Protein AF-A0A539DYJ4-F1 (afdb_monomer)

Nearest PDB structures (foldseek):
  4ei0-assembly1_A  TM=1.934E-01  e=4.595E+00  Parabacteroides merdae ATCC 43184
  6uwi-assembly2_d  TM=1.656E-01  e=9.073E+00  Clostridioides difficile

pLDDT: mean 71.44, std 20.72, range [29.28, 97.25]

Foldseek 3Di:
DDDDDDDDDDDDDDDDDDDADDPAADQPHDFAFLVVCQVRQDWYDAPQKIKTDKDKDKDKFDPWDDPDRRQWTWHWDADPNDTDIFIFGWGWHEAPIKMDMDIDIDMDGNPPVDDDPFDWWQWDWFADDPWFFWDWDFDDPVPDGPDTATDGPDDDDDGDTDGITYQHNPGIITIGITGDDDDDDDDDPPCVVVVVVVVVVVVVVVVVVPDD

Secondary structure (DSSP, 8-state):
--------------------------TTPPPEEHHHHHHHT--EEETTEEEEEEEEEEE--SSEE-SSGGGEEEEEEEETTEEEEEEEE-BEE-TT---EEEEEEEEEESSTT------EE---EE--TT---B---EEE-SSSEEEE---BSSSS------------TT---EES---EE----PPPPPHHHHHHHHHHHHHHHHHHHS--

Solvent-accessible surface area (backbone atoms only — not comparable to full-atom values): 13051 Å² total; per-residue (Å²): 141,81,89,81,88,76,84,81,87,78,83,78,86,79,82,81,81,75,84,73,74,81,52,78,58,57,94,86,56,81,69,41,40,44,41,54,28,42,76,66,70,32,46,47,52,30,94,60,34,39,37,32,70,46,47,78,52,79,51,72,42,76,44,53,34,55,95,49,51,72,46,29,30,42,36,76,43,73,58,99,86,41,64,45,77,42,66,39,47,64,48,33,10,27,49,84,11,29,51,43,77,52,74,47,64,47,80,43,61,71,52,88,91,56,77,91,87,77,72,70,43,62,64,45,78,45,58,28,85,89,23,48,60,42,50,70,65,74,42,59,77,90,82,48,81,76,42,72,50,58,44,62,93,76,82,89,84,84,79,74,53,48,65,47,35,18,2,33,95,87,44,62,18,44,41,66,34,54,53,46,74,78,88,84,78,84,80,74,79,59,65,62,59,59,50,48,52,52,49,52,50,50,53,56,52,53,72,66,64,81,76,127

Mean predicted aligned error: 17.36 Å

Radius of gyration: 26.77 Å; Cα contacts (8 Å, |Δi|>4): 375; chains: 1; bounding box: 37×70×95 Å

Sequence (212 aa):
MKNRVKNGLRISLALLFIAVGLVSAPVGAVPIKLSDLIANQGSITVGDKLFSDFTFSLSGQAPYTPSGASGINVDGIVIGGNNGLRFSGGMHAGPGGDVDLLIGYTVTVLDPNYWISGIVLRFNGSVTGDGFTNVTETVSNGVNIVGQATVVNAPPVDVVKDIYLSGGQNGTATISFIDQAVIQTRVPEPTTLVLLGLGLLAFGASRRGGRA

Structure (mmCIF, N/CA/C/O backbone):
data_AF-A0A539DYJ4-F1
#
_entry.id   AF-A0A539DYJ4-F1
#
loop_
_atom_site.group_PDB
_atom_site.id
_atom_site.type_symbol
_atom_site.label_atom_id
_atom_site.label_alt_id
_atom_site.label_comp_id
_atom_site.label_asym_id
_atom_site.label_entity_id
_atom_site.label_seq_id
_atom_site.pdbx_PDB_ins_code
_atom_site.Cartn_x
_atom_site.Cartn_y
_atom_site.Cartn_z
_atom_site.occupancy
_atom_site.B_iso_or_equiv
_atom_site.auth_seq_id
_atom_site.auth_comp_id
_atom_site.auth_asym_id
_atom_site.auth_atom_id
_atom_site.pdbx_PDB_model_num
ATOM 1 N N . MET A 1 1 ? -18.581 10.619 71.264 1.00 46.22 1 MET A N 1
ATOM 2 C CA . MET A 1 1 ? -19.058 10.246 69.909 1.00 46.22 1 MET A CA 1
ATOM 3 C C . MET A 1 1 ? -19.017 11.460 68.989 1.00 46.22 1 MET A C 1
ATOM 5 O O . MET A 1 1 ? -19.624 12.460 69.350 1.00 46.22 1 MET A O 1
ATOM 9 N N . LYS A 1 2 ? -18.346 11.376 67.828 1.00 40.78 2 LYS A N 1
ATOM 10 C CA . LYS A 1 2 ? -18.649 12.134 66.588 1.00 40.78 2 LYS A CA 1
ATOM 11 C C . LYS A 1 2 ? -17.665 11.724 65.483 1.00 40.78 2 LYS A C 1
ATOM 13 O O . LYS A 1 2 ? -16.601 12.317 65.335 1.00 40.78 2 LYS A O 1
ATOM 18 N N . ASN A 1 3 ? -18.019 10.692 64.719 1.00 39.25 3 ASN A N 1
AT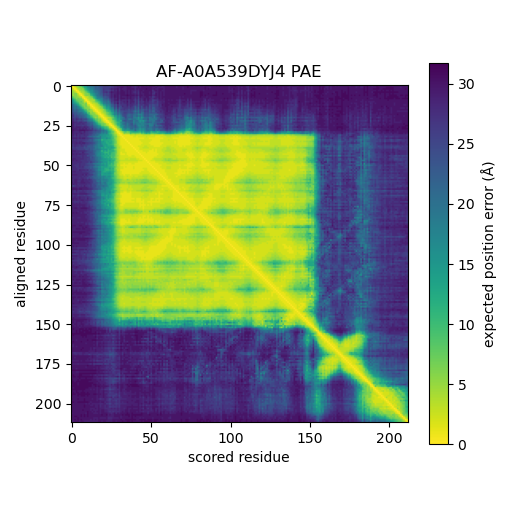OM 19 C CA . ASN A 1 3 ? -17.234 10.278 63.556 1.00 39.25 3 ASN A CA 1
ATOM 20 C C . ASN A 1 3 ? -17.296 11.380 62.486 1.00 39.25 3 ASN A C 1
ATOM 22 O O . ASN A 1 3 ? -18.373 11.898 62.195 1.00 39.25 3 ASN A O 1
ATOM 26 N N . ARG A 1 4 ? -16.156 11.716 61.875 1.00 44.06 4 ARG A N 1
ATOM 27 C CA . ARG A 1 4 ? -16.086 12.575 60.683 1.00 44.06 4 ARG A CA 1
ATOM 28 C C . ARG A 1 4 ? -15.523 11.786 59.508 1.00 44.06 4 ARG A C 1
ATOM 30 O O . ARG A 1 4 ? -14.372 11.960 59.124 1.00 44.06 4 ARG A O 1
ATOM 37 N N . VAL A 1 5 ? -16.368 10.946 58.916 1.00 48.97 5 VAL A N 1
ATOM 38 C CA . VAL A 1 5 ? -16.156 10.522 57.530 1.00 48.97 5 VAL A CA 1
ATOM 39 C C . VAL A 1 5 ? -16.485 11.723 56.640 1.00 48.97 5 VAL A C 1
ATOM 41 O O . VAL A 1 5 ? -17.544 12.334 56.791 1.00 48.97 5 VAL A O 1
ATOM 44 N N . LYS A 1 6 ? -15.579 12.083 55.731 1.00 49.22 6 LYS A N 1
ATOM 45 C CA . LYS A 1 6 ? -15.872 12.952 54.587 1.00 49.22 6 LYS A CA 1
ATOM 46 C C . LYS A 1 6 ? -15.469 12.198 53.327 1.00 49.22 6 LYS A C 1
ATOM 48 O O . LYS A 1 6 ? -14.342 11.725 53.227 1.00 49.22 6 LYS A O 1
ATOM 53 N N . ASN A 1 7 ? -16.421 12.039 52.417 1.00 41.62 7 ASN A N 1
ATOM 54 C CA . ASN A 1 7 ? -16.296 11.124 51.287 1.00 41.62 7 ASN A CA 1
ATOM 55 C C . ASN A 1 7 ? -15.341 11.686 50.226 1.00 41.62 7 ASN A C 1
ATOM 57 O O . ASN A 1 7 ? -15.367 12.882 49.938 1.00 41.62 7 ASN A O 1
ATOM 61 N N . GLY A 1 8 ? -14.521 10.818 49.629 1.00 36.97 8 GLY A N 1
ATOM 62 C CA . GLY A 1 8 ? -13.641 11.193 48.524 1.00 36.97 8 GLY A CA 1
ATOM 63 C C . GLY A 1 8 ? -14.432 11.479 47.246 1.00 36.97 8 GLY A C 1
ATOM 64 O O . GLY A 1 8 ? -15.250 10.661 46.824 1.00 36.97 8 GLY A O 1
ATOM 65 N N . LEU A 1 9 ? -14.169 12.627 46.622 1.00 34.47 9 LEU A N 1
ATOM 66 C CA . LEU A 1 9 ? -14.744 13.003 45.333 1.00 34.47 9 LEU A CA 1
ATOM 67 C C . LEU A 1 9 ? -14.112 12.155 44.219 1.00 34.47 9 LEU A C 1
ATOM 69 O O . LEU A 1 9 ? -12.944 12.340 43.883 1.00 34.47 9 LEU A O 1
ATOM 73 N N . ARG A 1 10 ? -14.878 11.224 43.640 1.00 40.38 10 ARG A N 1
ATOM 74 C CA . ARG A 1 10 ? -14.465 10.478 42.443 1.00 40.38 10 ARG A CA 1
ATOM 75 C C . ARG A 1 10 ? -14.855 11.269 41.197 1.00 40.38 10 ARG A C 1
ATOM 77 O O . ARG A 1 10 ? -16.039 11.392 40.898 1.00 40.38 10 ARG A O 1
ATOM 84 N N . ILE A 1 11 ? -13.861 11.787 40.481 1.00 42.00 11 ILE A N 1
ATOM 85 C CA . ILE A 1 11 ? -14.052 12.388 39.157 1.00 42.00 11 ILE A CA 1
ATOM 86 C C . ILE A 1 11 ? -14.133 11.244 38.141 1.00 42.00 11 ILE A C 1
ATOM 88 O O . ILE A 1 11 ? -13.128 10.597 37.855 1.00 42.00 11 ILE A O 1
ATOM 92 N N . SER A 1 12 ? -15.330 10.974 37.621 1.00 39.72 12 SER A N 1
ATOM 93 C CA . SER A 1 12 ? -15.524 10.013 36.531 1.00 39.72 12 SER A CA 1
ATOM 94 C C . SER A 1 12 ? -15.199 10.676 35.195 1.00 39.72 12 SER A C 1
ATOM 96 O O . SER A 1 12 ? -15.889 11.606 34.783 1.00 39.72 12 SER A O 1
ATOM 98 N N . LEU A 1 13 ? -14.162 10.190 34.512 1.00 38.22 13 LEU A N 1
ATOM 99 C CA . LEU A 1 13 ? -13.805 10.639 33.168 1.00 38.22 13 LEU A CA 1
ATOM 100 C C . LEU A 1 13 ? -14.777 10.028 32.146 1.00 38.22 13 LEU A C 1
ATOM 102 O O . LEU A 1 13 ? -14.707 8.835 31.858 1.00 38.22 13 LEU A O 1
ATOM 106 N N . ALA A 1 14 ? -15.694 10.836 31.615 1.00 36.91 14 ALA A N 1
ATOM 107 C CA . ALA A 1 14 ? -16.594 10.417 30.546 1.00 36.91 14 ALA A CA 1
ATOM 108 C C . ALA A 1 14 ? -15.879 10.494 29.186 1.00 36.91 14 ALA A C 1
ATOM 110 O O . ALA A 1 14 ? -15.480 11.573 28.751 1.00 36.91 14 ALA A O 1
ATOM 111 N N . LEU A 1 15 ? -15.731 9.350 28.513 1.00 35.41 15 LEU A N 1
ATOM 112 C CA . LEU A 1 15 ? -15.237 9.281 27.137 1.00 35.41 15 LEU A CA 1
ATOM 113 C C . LEU A 1 15 ? -16.312 9.804 26.176 1.00 35.41 15 LEU A C 1
ATOM 115 O O . LEU A 1 15 ? -17.379 9.205 26.037 1.00 35.41 15 LEU A O 1
ATOM 119 N N . LEU A 1 16 ? -16.024 10.928 25.519 1.00 30.59 16 LEU A N 1
ATOM 120 C CA . LEU A 1 16 ? -16.895 11.520 24.510 1.00 30.59 16 LEU A CA 1
ATOM 121 C C . LEU A 1 16 ? -16.706 10.792 23.172 1.00 30.59 16 LEU A C 1
ATOM 123 O O . LEU A 1 16 ? -15.784 11.099 22.419 1.00 30.59 16 LEU A O 1
ATOM 127 N N . PHE A 1 17 ? -17.588 9.842 22.868 1.00 36.97 17 PHE A N 1
ATOM 128 C CA . PHE A 1 17 ? -17.669 9.260 21.528 1.00 36.97 17 PHE A CA 1
ATOM 129 C C . PHE A 1 17 ? -18.196 10.308 20.541 1.00 36.97 17 PHE A C 1
ATOM 131 O O . PHE A 1 17 ? -19.375 10.663 20.566 1.00 36.97 17 PHE A O 1
ATOM 138 N N . ILE A 1 18 ? -17.317 10.802 19.668 1.00 42.84 18 ILE A N 1
ATOM 139 C CA . ILE A 1 18 ? -17.709 11.618 18.516 1.00 42.84 18 ILE A CA 1
ATOM 140 C C . ILE A 1 18 ? -18.402 10.697 17.507 1.00 42.84 18 ILE A C 1
ATOM 142 O O . ILE A 1 18 ? -17.851 9.671 17.109 1.00 42.84 18 ILE A O 1
ATOM 146 N N . ALA A 1 19 ? -19.616 11.058 17.094 1.00 35.81 19 ALA A N 1
ATOM 147 C CA . ALA A 1 19 ? -20.360 10.317 16.083 1.00 35.81 19 ALA A CA 1
ATOM 148 C C . ALA A 1 19 ? -19.760 10.577 14.690 1.00 35.81 19 ALA A C 1
ATOM 150 O O . ALA A 1 19 ? -20.088 11.569 14.040 1.00 35.81 19 ALA A O 1
ATOM 151 N N . VAL A 1 20 ? -18.868 9.689 14.244 1.00 54.53 20 VAL 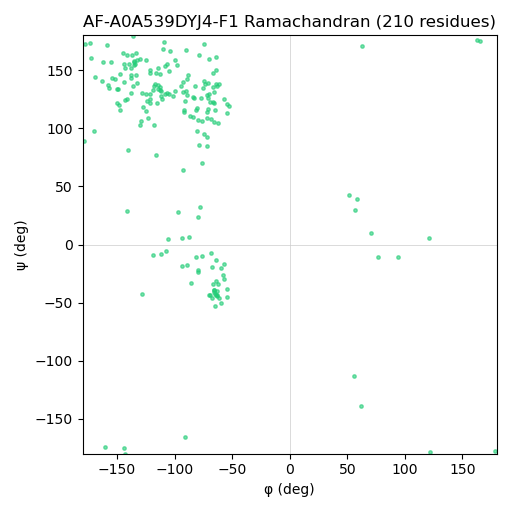A N 1
ATOM 152 C CA . VAL A 1 20 ? -18.333 9.694 12.873 1.00 54.53 20 VAL A CA 1
ATOM 153 C C . VAL A 1 20 ? -19.474 9.449 11.881 1.00 54.53 20 VAL A C 1
ATOM 155 O O . VAL A 1 20 ? -20.330 8.589 12.099 1.00 54.53 20 VAL A O 1
ATOM 158 N N . GLY A 1 21 ? -19.492 10.208 10.783 1.00 39.62 21 GLY A N 1
ATOM 159 C CA . GLY A 1 21 ? -20.495 10.066 9.729 1.00 39.62 21 GLY A CA 1
ATOM 160 C C . GLY A 1 21 ? -20.371 8.723 9.009 1.00 39.62 21 GLY A C 1
ATOM 161 O O . GLY A 1 21 ? -19.468 8.534 8.196 1.00 39.62 21 GLY A O 1
ATOM 162 N N . LEU A 1 22 ? -21.290 7.797 9.291 1.00 36.34 22 LEU A N 1
ATOM 163 C CA . LEU A 1 22 ? -21.347 6.481 8.654 1.00 36.34 22 LEU A CA 1
ATOM 164 C C . LEU A 1 22 ? -21.809 6.591 7.194 1.00 36.34 22 LEU A C 1
ATOM 166 O O . LEU A 1 22 ? -23.003 6.523 6.898 1.00 36.34 22 LEU A O 1
ATOM 170 N N . VAL A 1 23 ? -20.857 6.700 6.267 1.00 44.00 23 VAL A N 1
ATOM 171 C CA . VAL A 1 23 ? -21.111 6.486 4.836 1.00 44.00 23 VAL A CA 1
ATOM 172 C C . VAL A 1 23 ? -21.167 4.978 4.581 1.00 44.00 23 VAL A C 1
ATOM 174 O O . VAL A 1 23 ? -20.176 4.338 4.233 1.00 44.00 23 VAL A O 1
ATOM 177 N N . SER A 1 24 ? -22.345 4.383 4.783 1.00 41.62 24 SER A N 1
ATOM 178 C CA . SER A 1 24 ? -22.584 2.971 4.477 1.00 41.62 24 SER A CA 1
ATOM 179 C C . SER A 1 24 ? -22.640 2.761 2.960 1.00 41.62 24 SER A C 1
ATOM 181 O O . SER A 1 24 ? -23.716 2.772 2.360 1.00 41.62 24 SER A O 1
ATOM 183 N N . ALA A 1 25 ? -21.478 2.594 2.332 1.00 42.69 25 ALA A N 1
ATOM 184 C CA . ALA A 1 25 ? -21.377 2.229 0.927 1.00 42.69 25 ALA A CA 1
ATOM 185 C C . ALA A 1 25 ? -21.956 0.813 0.710 1.00 42.69 25 ALA A C 1
ATOM 187 O O . ALA A 1 25 ? -21.399 -0.152 1.239 1.00 42.69 25 ALA A O 1
ATOM 188 N N . PRO A 1 26 ? -23.055 0.637 -0.051 1.00 40.41 26 PRO A N 1
ATOM 189 C CA . PRO A 1 26 ? -23.467 -0.695 -0.476 1.00 40.41 26 PRO A CA 1
ATOM 190 C C . PRO A 1 26 ? -22.398 -1.293 -1.399 1.00 40.41 26 PRO A C 1
ATOM 192 O O . PRO A 1 26 ? -21.729 -0.573 -2.143 1.00 40.41 26 PRO A O 1
ATOM 195 N N . VAL A 1 27 ? -22.259 -2.621 -1.394 1.00 42.22 27 VAL A N 1
ATOM 196 C CA . VAL A 1 27 ? -21.383 -3.330 -2.339 1.00 42.22 27 VAL A CA 1
ATOM 197 C C . VAL A 1 27 ? -21.909 -3.083 -3.760 1.00 42.22 27 VAL A C 1
ATOM 199 O O . VAL A 1 27 ? -22.948 -3.620 -4.137 1.00 42.22 27 VAL A O 1
ATOM 202 N N . GLY A 1 28 ? -21.219 -2.218 -4.512 1.00 48.22 28 GLY A N 1
ATOM 203 C CA . GLY A 1 28 ? -21.695 -1.643 -5.781 1.00 48.22 28 GLY A CA 1
ATOM 204 C C . GLY A 1 28 ? -21.787 -0.105 -5.819 1.00 48.22 28 GLY A C 1
ATOM 205 O O . GLY A 1 28 ? -22.281 0.438 -6.803 1.00 48.22 28 GLY A O 1
ATOM 206 N N . ALA A 1 29 ? -21.343 0.604 -4.775 1.00 52.53 29 ALA A N 1
ATOM 207 C CA . ALA A 1 29 ? -21.257 2.067 -4.757 1.00 52.53 29 ALA A CA 1
ATOM 208 C C . ALA A 1 29 ? -20.256 2.646 -5.783 1.00 52.53 29 ALA A C 1
ATOM 210 O O . ALA A 1 29 ? -19.355 1.960 -6.264 1.00 52.53 29 ALA A O 1
ATOM 211 N N . VAL A 1 30 ? -20.404 3.942 -6.084 1.00 62.81 30 VAL A N 1
ATOM 212 C CA . VAL A 1 30 ? -19.443 4.722 -6.887 1.00 62.81 30 VAL A CA 1
ATOM 213 C C . VAL A 1 30 ? -18.093 4.800 -6.147 1.00 62.81 30 VAL A C 1
ATOM 215 O O . VAL A 1 30 ? -18.113 5.037 -4.936 1.00 62.81 30 VAL A O 1
ATOM 218 N N . PRO A 1 31 ? -16.938 4.658 -6.833 1.00 70.81 31 PRO A N 1
ATOM 219 C CA . PRO A 1 31 ? -15.621 4.730 -6.199 1.00 70.81 31 PRO A CA 1
ATOM 220 C C . PRO A 1 31 ? -15.402 6.061 -5.467 1.00 70.81 31 PRO A C 1
ATOM 222 O O . PRO A 1 31 ? -15.525 7.133 -6.066 1.00 70.81 31 PRO A O 1
ATOM 225 N N . ILE A 1 32 ? -15.062 6.006 -4.177 1.00 91.88 32 ILE A N 1
ATOM 226 C CA . ILE A 1 32 ? -14.885 7.204 -3.341 1.00 91.88 32 ILE A CA 1
ATOM 227 C C . ILE A 1 32 ? -13.482 7.766 -3.580 1.00 91.88 32 ILE A C 1
ATOM 229 O O . ILE A 1 32 ? -12.514 7.012 -3.630 1.00 91.88 32 ILE A O 1
ATOM 233 N N . LYS A 1 33 ? -13.323 9.083 -3.725 1.00 95.12 33 LYS A N 1
ATOM 234 C CA . LYS A 1 33 ? -11.989 9.675 -3.891 1.00 95.12 33 LYS A CA 1
ATOM 235 C C . LYS A 1 33 ? -11.201 9.669 -2.586 1.00 95.12 33 LYS A C 1
ATOM 237 O O . LYS A 1 33 ? -11.723 10.042 -1.536 1.00 95.12 33 LYS A O 1
ATOM 242 N N . LEU A 1 34 ? -9.911 9.337 -2.665 1.00 96.88 34 LEU A N 1
ATOM 243 C CA . LEU A 1 34 ? -9.014 9.401 -1.509 1.00 96.88 34 LEU A CA 1
ATOM 244 C C . LEU A 1 34 ? -8.886 10.840 -0.977 1.00 96.88 34 LEU A C 1
ATOM 246 O O . LEU A 1 34 ? -8.832 11.035 0.234 1.00 96.88 34 LEU A O 1
ATOM 250 N N . SER A 1 35 ? -8.939 11.851 -1.856 1.00 96.88 35 SER A N 1
ATOM 251 C CA . SER A 1 35 ? -9.034 13.265 -1.455 1.00 96.88 35 SER A CA 1
ATOM 252 C C . SER A 1 35 ? -10.211 13.548 -0.524 1.00 96.88 35 SER A C 1
ATOM 254 O O . SER A 1 35 ? -10.076 14.338 0.406 1.00 96.88 35 SER A O 1
ATOM 256 N N . ASP A 1 36 ? -11.348 12.898 -0.754 1.00 96.50 36 ASP A N 1
ATOM 257 C CA . ASP A 1 36 ? -12.610 13.221 -0.094 1.00 96.50 36 ASP A CA 1
ATOM 258 C C . ASP A 1 36 ? -12.701 12.490 1.251 1.00 9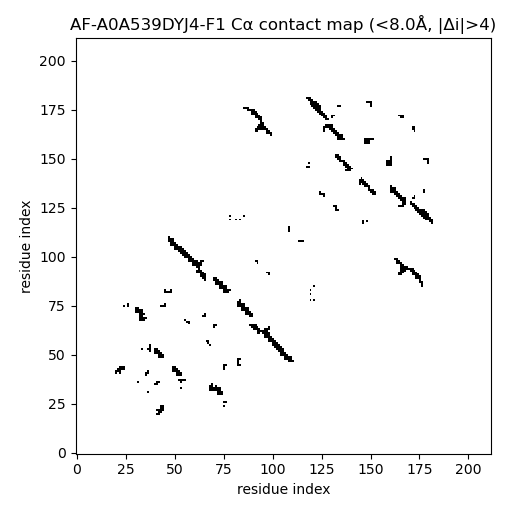6.50 36 ASP A C 1
ATOM 260 O O . ASP A 1 36 ? -13.207 13.049 2.224 1.00 96.50 36 ASP A O 1
ATOM 264 N N . LEU A 1 37 ? -12.125 11.285 1.338 1.00 96.50 37 LEU A N 1
ATOM 265 C CA . LEU A 1 37 ? -11.888 10.586 2.604 1.00 96.50 37 LEU A CA 1
ATOM 266 C C . LEU A 1 37 ? -10.950 11.389 3.516 1.00 96.50 37 LEU A C 1
ATOM 268 O O . LEU A 1 37 ? -11.266 11.580 4.687 1.00 96.50 37 LEU A O 1
ATOM 272 N N . ILE A 1 38 ? -9.846 11.919 2.981 1.00 96.75 38 ILE A N 1
ATOM 273 C CA . ILE A 1 38 ? -8.903 12.753 3.743 1.00 96.75 38 ILE A CA 1
ATOM 274 C C . ILE A 1 38 ? -9.578 14.060 4.189 1.00 96.75 38 ILE A C 1
ATOM 276 O O . ILE A 1 38 ? -9.592 14.378 5.377 1.00 96.75 38 ILE A O 1
ATOM 280 N N . ALA A 1 39 ? -10.175 14.810 3.257 1.00 96.19 39 ALA A N 1
ATOM 281 C CA . ALA A 1 39 ? -10.722 16.141 3.531 1.00 96.19 39 ALA A CA 1
ATOM 282 C C . ALA A 1 39 ? -11.894 16.136 4.528 1.00 96.19 39 ALA A C 1
ATOM 284 O O . ALA A 1 39 ? -12.058 17.096 5.279 1.00 96.19 39 ALA A O 1
ATOM 285 N N 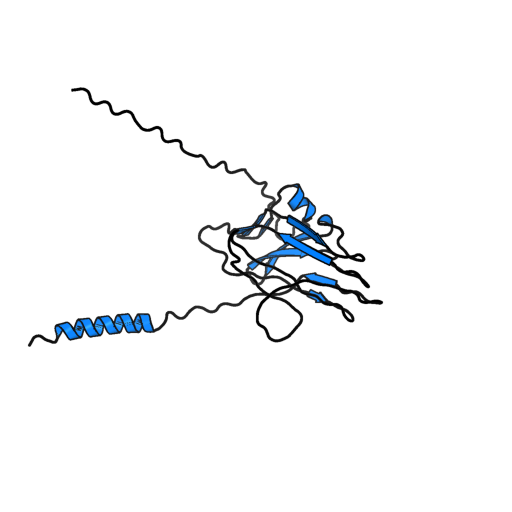. ASN A 1 40 ? -12.697 15.067 4.551 1.00 94.69 40 ASN A N 1
ATOM 286 C CA . ASN A 1 40 ? -13.890 14.972 5.396 1.00 94.69 40 ASN A CA 1
ATOM 287 C C . ASN A 1 40 ? -13.716 14.049 6.618 1.00 94.69 40 ASN A C 1
ATOM 289 O O . ASN A 1 40 ? -14.696 13.820 7.323 1.00 94.69 40 ASN A O 1
ATOM 293 N N . GLN A 1 41 ? -12.512 13.506 6.870 1.00 93.50 41 GLN A N 1
ATOM 294 C CA . GLN A 1 41 ? -12.283 12.425 7.853 1.00 93.50 41 GLN A CA 1
ATOM 295 C C . GLN A 1 41 ? -13.247 11.240 7.626 1.00 93.50 41 GLN A C 1
ATOM 297 O O . GLN A 1 41 ? -13.859 10.695 8.546 1.00 93.50 41 GLN A O 1
ATOM 302 N N . GLY A 1 42 ? -13.432 10.891 6.351 1.00 92.81 42 GLY A N 1
ATOM 303 C CA . GLY A 1 42 ? -14.360 9.867 5.897 1.00 92.81 42 GLY A CA 1
ATOM 304 C C . GLY A 1 42 ? -13.916 8.455 6.272 1.00 92.81 42 GLY A C 1
ATOM 305 O O . GLY A 1 42 ? -12.740 8.181 6.511 1.00 92.81 42 GLY A O 1
ATOM 306 N N . SER A 1 43 ? -14.881 7.540 6.281 1.00 94.00 43 SER A N 1
ATOM 307 C CA . SER A 1 43 ? -14.654 6.121 6.548 1.00 94.00 43 SER A CA 1
ATOM 308 C C . SER A 1 43 ? -15.411 5.241 5.555 1.00 94.00 43 SER A C 1
ATOM 310 O O . SER A 1 43 ? -16.383 5.678 4.937 1.00 94.00 43 SER A O 1
ATOM 312 N N . ILE A 1 44 ? -14.948 4.001 5.396 1.00 93.25 44 ILE A N 1
ATOM 313 C CA . ILE A 1 44 ? -15.591 2.967 4.579 1.00 93.25 44 ILE A CA 1
ATOM 314 C C . ILE A 1 44 ? -15.827 1.746 5.466 1.00 93.25 44 ILE A C 1
ATOM 316 O O . ILE A 1 44 ? -14.895 1.256 6.100 1.00 93.25 44 ILE A O 1
ATOM 320 N N . THR A 1 45 ? -17.049 1.215 5.476 1.00 94.00 45 THR A N 1
ATOM 321 C CA . THR A 1 45 ? -17.354 -0.078 6.108 1.00 94.00 45 THR A CA 1
ATOM 322 C C . THR A 1 45 ? -17.451 -1.163 5.043 1.00 94.00 45 THR A C 1
ATOM 324 O O . THR A 1 45 ? -18.212 -1.020 4.088 1.00 94.00 45 THR A O 1
ATOM 327 N N . VAL A 1 46 ? -16.721 -2.266 5.217 1.00 90.44 46 VAL A N 1
ATOM 328 C CA . VAL A 1 46 ? -16.791 -3.451 4.350 1.00 90.44 46 VAL A CA 1
ATOM 329 C C . VAL A 1 46 ? -16.989 -4.677 5.235 1.00 90.44 46 VAL A C 1
ATOM 331 O O . VAL A 1 46 ? -16.076 -5.098 5.944 1.00 90.44 46 VAL A O 1
ATOM 334 N N . GLY A 1 47 ? -18.203 -5.232 5.227 1.00 90.38 47 GLY A N 1
ATOM 335 C CA . GLY A 1 47 ? -18.575 -6.358 6.086 1.00 90.38 47 GLY A CA 1
ATOM 336 C C . GLY A 1 47 ? -18.344 -6.056 7.570 1.00 90.38 47 GLY A C 1
ATOM 337 O O . GLY A 1 47 ? -19.014 -5.202 8.142 1.00 90.38 47 GLY A O 1
ATOM 338 N N . ASP A 1 48 ? -17.393 -6.761 8.183 1.00 85.50 48 ASP A N 1
ATOM 339 C CA . ASP A 1 48 ? -17.030 -6.638 9.601 1.00 85.50 48 ASP A CA 1
ATOM 340 C C . ASP A 1 48 ? -15.861 -5.667 9.876 1.00 85.50 48 ASP A C 1
ATOM 342 O O . ASP A 1 48 ? -15.384 -5.587 11.009 1.00 85.50 48 ASP A O 1
ATOM 346 N N . LYS A 1 49 ? -15.372 -4.945 8.857 1.00 87.25 49 LYS A N 1
ATOM 347 C CA . LYS A 1 49 ? -14.245 -4.007 8.966 1.00 87.25 49 LYS A CA 1
ATOM 348 C C . LYS A 1 49 ? -14.677 -2.566 8.714 1.00 87.25 49 LYS A C 1
ATOM 350 O O . LYS A 1 49 ? -15.394 -2.288 7.754 1.00 87.25 49 LYS A O 1
ATOM 355 N N . LEU A 1 50 ? -14.167 -1.655 9.537 1.00 89.12 50 LEU A N 1
ATOM 356 C CA . LEU A 1 50 ? -14.215 -0.209 9.330 1.00 89.12 50 LEU A CA 1
ATOM 357 C C . LEU A 1 50 ? -12.811 0.290 8.971 1.00 89.12 50 LEU A C 1
ATOM 359 O O . LEU A 1 50 ? -11.851 -0.010 9.680 1.00 89.12 50 LEU A O 1
ATOM 363 N N . PHE A 1 51 ? -12.716 1.061 7.893 1.00 94.12 51 PHE A N 1
ATOM 364 C CA . PHE A 1 51 ? -11.500 1.713 7.420 1.00 94.12 51 PHE A CA 1
ATOM 365 C C . PHE A 1 51 ? -11.638 3.227 7.616 1.00 94.12 51 PHE A C 1
ATOM 367 O O . PHE A 1 51 ? -12.623 3.807 7.154 1.00 94.12 51 PHE A O 1
ATOM 374 N N . SER A 1 52 ? -10.690 3.860 8.305 1.00 93.25 52 SER A N 1
ATOM 375 C CA . SER A 1 52 ? -10.748 5.277 8.712 1.00 93.25 52 SER A CA 1
ATOM 376 C C . SER A 1 52 ? -9.373 5.952 8.649 1.00 93.25 52 SER A C 1
ATOM 378 O O . SER A 1 52 ? -8.381 5.318 8.298 1.00 93.25 52 SER A O 1
ATOM 380 N N . ASP A 1 53 ? -9.311 7.242 9.000 1.00 93.38 53 ASP A N 1
ATOM 381 C CA . ASP A 1 53 ? -8.057 7.979 9.245 1.00 93.38 53 ASP A CA 1
ATOM 382 C C . ASP A 1 53 ? -7.101 7.993 8.037 1.00 93.38 53 ASP A C 1
ATOM 384 O O . ASP A 1 53 ? -5.883 7.853 8.160 1.00 93.38 53 ASP A O 1
ATOM 388 N N . PHE A 1 54 ? -7.681 8.135 6.843 1.00 96.62 54 PHE A N 1
ATOM 389 C CA . PHE A 1 54 ? -6.946 8.127 5.584 1.00 96.62 54 PHE A CA 1
ATOM 390 C C . PHE A 1 54 ? -5.925 9.269 5.503 1.00 96.62 54 PHE A C 1
ATOM 392 O O . PHE A 1 54 ? -6.208 10.417 5.843 1.00 96.62 54 PHE A O 1
ATOM 399 N N . THR A 1 55 ? -4.741 8.950 4.984 1.00 96.31 55 THR A N 1
ATOM 400 C CA . THR A 1 55 ? -3.620 9.872 4.756 1.00 96.31 55 THR A CA 1
ATOM 401 C C . THR A 1 55 ? -2.942 9.566 3.420 1.00 96.31 55 THR A C 1
ATOM 403 O O . THR A 1 55 ? -3.036 8.451 2.904 1.00 96.31 55 THR A O 1
ATOM 406 N N . PHE A 1 56 ? -2.273 10.567 2.842 1.00 97.25 56 PHE A N 1
ATOM 407 C CA . PHE A 1 56 ? -1.595 10.461 1.550 1.00 97.25 56 PHE A CA 1
ATOM 408 C C . PHE A 1 56 ? -0.371 11.381 1.489 1.00 97.25 56 PHE A C 1
ATOM 410 O O . PHE A 1 56 ? -0.485 12.569 1.801 1.00 97.25 56 PHE A O 1
ATOM 417 N N . SER A 1 57 ? 0.761 10.869 1.009 1.00 96.06 57 SER A N 1
ATOM 418 C CA . SER A 1 57 ? 1.872 11.685 0.503 1.00 96.06 57 SER A CA 1
ATOM 419 C C . SER A 1 57 ? 2.423 11.122 -0.809 1.00 96.06 57 SER A C 1
ATOM 421 O O . SER A 1 57 ? 2.234 9.948 -1.123 1.00 96.06 57 SER A O 1
ATOM 423 N N . LEU A 1 58 ? 3.076 11.990 -1.581 1.00 95.44 58 LEU A N 1
ATOM 424 C CA . LEU A 1 58 ? 3.502 11.747 -2.958 1.00 95.44 58 LEU A CA 1
ATOM 425 C C . LEU A 1 58 ? 4.920 12.288 -3.165 1.00 95.44 58 LEU A C 1
ATOM 427 O O . LEU A 1 58 ? 5.181 13.449 -2.838 1.00 95.44 58 LEU A O 1
ATOM 431 N N . SER A 1 59 ? 5.792 11.463 -3.737 1.00 95.38 59 SER A N 1
ATOM 432 C CA . SER A 1 59 ? 7.195 11.778 -4.040 1.00 95.38 59 SER A CA 1
ATOM 433 C C . SER A 1 59 ? 7.549 11.343 -5.469 1.00 95.38 59 SER A C 1
ATOM 435 O O . SER A 1 59 ? 6.822 10.559 -6.075 1.00 95.38 59 SER A O 1
ATOM 437 N N . GLY A 1 60 ? 8.679 11.830 -5.993 1.00 92.25 60 GLY A N 1
ATOM 438 C CA . GLY A 1 60 ? 9.271 11.379 -7.262 1.00 92.25 60 GLY A CA 1
ATOM 439 C C . GLY A 1 60 ? 9.449 12.481 -8.308 1.00 92.25 60 GLY A C 1
ATOM 440 O O . GLY A 1 60 ? 9.192 13.659 -8.035 1.00 92.25 60 GLY A O 1
ATOM 441 N N . GLN A 1 61 ? 9.945 12.134 -9.496 1.00 94.62 61 GLN A N 1
ATOM 442 C CA . GLN A 1 61 ? 10.216 13.047 -10.612 1.00 94.62 61 GLN A CA 1
ATOM 443 C C . GLN A 1 61 ? 9.293 12.789 -11.808 1.00 94.62 61 GLN A C 1
ATOM 445 O O . GLN A 1 61 ? 9.107 11.662 -12.260 1.00 94.62 61 GLN A O 1
ATOM 450 N N . ALA A 1 62 ? 8.716 13.861 -12.354 1.00 93.19 62 ALA A N 1
ATOM 451 C CA . ALA A 1 62 ? 7.842 13.779 -13.521 1.00 93.19 62 ALA A CA 1
ATOM 452 C C . ALA A 1 62 ? 8.620 13.333 -14.785 1.00 93.19 62 ALA A C 1
ATOM 454 O O . ALA A 1 62 ? 9.775 13.731 -14.943 1.00 93.19 62 ALA A O 1
ATOM 455 N N . PRO A 1 63 ? 7.999 12.587 -15.724 1.00 94.75 63 PRO A N 1
ATOM 456 C CA . PRO A 1 63 ? 6.559 12.339 -15.852 1.00 94.75 63 PRO A CA 1
ATOM 457 C C . PRO A 1 63 ? 6.023 11.198 -14.972 1.00 94.75 63 PRO A C 1
ATOM 459 O O . PRO A 1 63 ? 6.454 10.053 -15.088 1.00 94.75 63 PRO A O 1
ATOM 462 N N . TYR A 1 64 ? 4.992 11.497 -14.178 1.00 95.69 64 TYR A N 1
ATOM 463 C CA . TYR A 1 64 ? 4.198 10.502 -13.455 1.00 95.69 64 TYR A CA 1
ATOM 464 C C . TYR A 1 64 ? 2.720 10.893 -13.353 1.00 95.69 64 TYR A C 1
ATOM 466 O O . TYR A 1 64 ? 2.349 12.057 -13.523 1.00 95.69 64 TYR A O 1
ATOM 474 N N . THR A 1 65 ? 1.883 9.919 -13.000 1.00 93.88 65 THR A N 1
ATOM 475 C CA . THR A 1 65 ? 0.528 10.118 -12.475 1.00 93.88 65 THR A CA 1
ATOM 476 C C . THR A 1 65 ? 0.268 9.145 -11.314 1.00 93.88 65 THR A C 1
ATOM 478 O O . THR A 1 65 ? 0.837 8.050 -11.304 1.00 93.88 65 THR A O 1
ATOM 481 N N . PRO A 1 66 ? -0.600 9.490 -10.343 1.00 95.56 66 PRO A N 1
ATOM 482 C CA . PRO A 1 66 ? -1.371 10.730 -10.211 1.00 95.56 66 PRO A CA 1
ATOM 483 C C . PRO A 1 66 ? -0.537 11.905 -9.671 1.00 95.56 66 PRO A C 1
ATOM 485 O O . PRO A 1 66 ? 0.502 11.712 -9.057 1.00 95.56 66 PRO A O 1
ATOM 488 N N . SER A 1 67 ? -1.037 13.132 -9.833 1.00 93.38 67 SER A N 1
ATOM 489 C CA . SER A 1 67 ? -0.464 14.351 -9.232 1.00 93.38 67 SER A CA 1
ATOM 490 C C . SER A 1 67 ? -0.978 14.655 -7.812 1.00 93.38 67 SER A C 1
ATOM 492 O O . SER A 1 67 ? -0.692 15.717 -7.263 1.00 93.38 67 SER A O 1
ATOM 494 N N . GLY A 1 68 ? -1.766 13.755 -7.215 1.00 95.12 68 GLY A N 1
ATOM 495 C CA . GLY A 1 68 ? -2.339 13.915 -5.878 1.00 95.12 68 GLY A CA 1
ATOM 496 C C . GLY A 1 68 ? -3.476 12.931 -5.581 1.00 95.12 68 GLY A C 1
ATOM 497 O O . GLY A 1 68 ? -3.922 12.191 -6.460 1.00 95.12 68 GLY A O 1
ATOM 498 N N . ALA A 1 69 ? -3.981 12.955 -4.344 1.00 96.00 69 ALA A N 1
ATOM 499 C CA . ALA A 1 69 ? -4.975 12.000 -3.834 1.00 96.00 69 ALA A CA 1
ATOM 500 C C . ALA A 1 69 ? -6.296 11.945 -4.633 1.00 96.00 69 ALA A C 1
ATOM 502 O O . ALA A 1 69 ? -6.951 10.909 -4.661 1.00 96.00 69 ALA A O 1
ATOM 503 N N . SER A 1 70 ? -6.690 13.017 -5.328 1.00 95.69 70 SER A N 1
ATOM 504 C CA . SER A 1 70 ? -7.887 13.035 -6.189 1.00 95.69 70 SER A CA 1
ATOM 505 C C . SER A 1 70 ? -7.765 12.134 -7.431 1.00 95.69 70 SER A C 1
ATOM 507 O O . SER A 1 70 ? -8.775 11.730 -8.018 1.00 95.69 70 SER A O 1
ATOM 509 N N . GLY A 1 71 ? -6.539 11.765 -7.818 1.00 94.38 71 GLY A N 1
ATOM 510 C CA . GLY A 1 71 ? -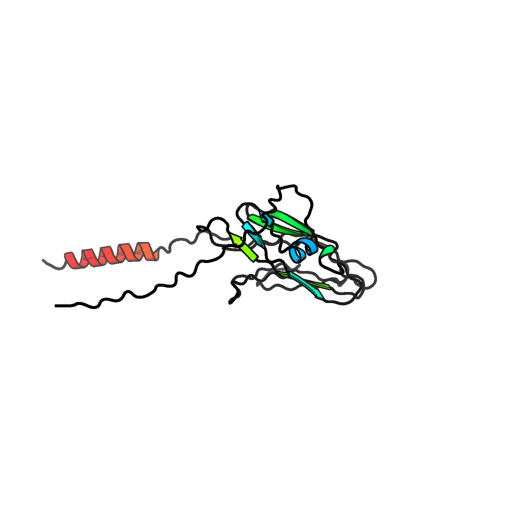6.266 10.758 -8.845 1.00 94.38 71 GLY A CA 1
ATOM 511 C C . GLY A 1 71 ? -6.457 9.309 -8.374 1.00 94.38 71 GLY A C 1
ATOM 512 O O . GLY A 1 71 ? -6.472 8.414 -9.217 1.00 94.38 71 GLY A O 1
ATOM 513 N N . ILE A 1 72 ? -6.640 9.084 -7.066 1.00 96.88 72 ILE A N 1
ATOM 514 C CA . ILE A 1 72 ? -6.888 7.770 -6.461 1.00 96.88 72 ILE A CA 1
ATOM 515 C C . ILE A 1 72 ? -8.356 7.649 -6.038 1.00 96.88 72 ILE A C 1
ATOM 517 O O . ILE A 1 72 ? -8.917 8.509 -5.354 1.00 96.88 72 ILE A O 1
ATOM 521 N N . ASN A 1 73 ? -8.969 6.542 -6.436 1.00 95.94 73 ASN A N 1
ATOM 522 C CA . ASN A 1 73 ? -10.236 6.050 -5.922 1.00 95.94 73 ASN A CA 1
ATOM 523 C C . ASN A 1 73 ? -9.979 4.977 -4.852 1.00 95.94 73 ASN A C 1
ATOM 525 O O . ASN A 1 73 ? -8.963 4.278 -4.895 1.00 95.94 73 ASN A O 1
ATOM 529 N N . VAL A 1 74 ? -10.933 4.807 -3.944 1.00 95.94 74 VAL A N 1
ATOM 530 C CA . VAL A 1 74 ? -10.948 3.789 -2.897 1.00 95.94 74 VAL A CA 1
ATOM 531 C C . VAL A 1 74 ? -12.271 3.030 -2.971 1.00 95.94 74 VAL A C 1
ATOM 533 O O . VAL A 1 74 ? -13.347 3.609 -2.814 1.00 95.94 74 VAL A O 1
ATOM 536 N N . ASP A 1 75 ? -12.172 1.727 -3.218 1.00 93.69 75 ASP A N 1
ATOM 537 C CA . ASP A 1 75 ? -13.292 0.803 -3.387 1.00 93.69 75 ASP A CA 1
ATOM 538 C C . ASP A 1 75 ? -13.305 -0.226 -2.247 1.00 93.69 75 ASP A C 1
ATOM 540 O O . ASP A 1 75 ? -12.276 -0.836 -1.949 1.00 93.69 75 ASP A O 1
ATOM 544 N N . GLY A 1 76 ? -14.466 -0.481 -1.639 1.00 92.06 76 GLY A N 1
ATOM 545 C CA . GLY A 1 76 ? -14.640 -1.599 -0.704 1.00 92.06 76 GLY A CA 1
ATOM 546 C C . GLY A 1 76 ? -14.776 -2.929 -1.451 1.00 92.06 76 GLY A C 1
ATOM 547 O O . GLY A 1 76 ? -15.627 -3.052 -2.332 1.00 92.06 76 GLY A O 1
ATOM 548 N N . ILE A 1 77 ? -13.953 -3.929 -1.117 1.00 89.88 77 ILE A N 1
ATOM 549 C CA . ILE A 1 77 ? -13.885 -5.211 -1.842 1.00 89.88 77 ILE A CA 1
ATOM 550 C C . ILE A 1 77 ? -13.810 -6.429 -0.912 1.00 89.88 77 ILE A C 1
ATOM 552 O O . ILE A 1 77 ? -13.453 -6.325 0.260 1.00 89.88 77 ILE A O 1
ATOM 556 N N . VAL A 1 78 ? -14.098 -7.612 -1.465 1.00 88.88 78 VAL A N 1
ATOM 557 C CA . VAL A 1 78 ? -13.934 -8.904 -0.779 1.00 88.88 78 VAL A CA 1
ATOM 558 C C . VAL A 1 78 ? -12.971 -9.795 -1.565 1.00 88.88 78 VAL A C 1
ATOM 560 O O . VAL A 1 78 ? -13.137 -10.001 -2.767 1.00 88.88 78 VAL A O 1
ATOM 563 N N . ILE A 1 79 ? -11.967 -10.346 -0.881 1.00 80.00 79 ILE A N 1
ATOM 564 C CA . ILE A 1 79 ? -10.915 -11.197 -1.444 1.00 80.00 79 ILE A CA 1
ATOM 565 C C . ILE A 1 79 ? -10.911 -12.546 -0.722 1.00 80.00 79 ILE A C 1
ATOM 567 O O . ILE A 1 79 ? -10.507 -12.636 0.437 1.00 80.00 79 ILE A O 1
ATOM 571 N N . GLY A 1 80 ? -11.339 -13.616 -1.398 1.00 79.56 80 GLY A N 1
ATOM 572 C CA . GLY A 1 80 ? -11.312 -14.970 -0.820 1.00 79.56 80 GLY A CA 1
ATOM 573 C C . GLY A 1 80 ? -12.082 -15.095 0.504 1.00 79.56 80 GLY A C 1
ATOM 574 O O . GLY A 1 80 ? -11.690 -15.877 1.361 1.00 79.56 80 GLY A O 1
ATOM 575 N N . GLY A 1 81 ? -13.128 -14.280 0.689 1.00 84.12 81 GLY A N 1
ATOM 576 C CA . GLY A 1 81 ? -13.899 -14.157 1.934 1.00 84.12 81 GLY A CA 1
ATOM 577 C C . GLY A 1 81 ? -13.450 -13.035 2.884 1.00 84.12 81 GLY A C 1
ATOM 578 O O . GLY A 1 81 ? -14.181 -12.718 3.814 1.00 84.12 81 GLY A O 1
ATOM 579 N N . ASN A 1 82 ? -12.298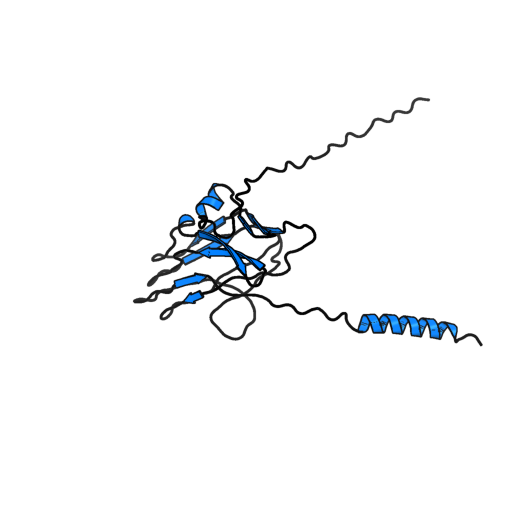 -12.399 2.649 1.00 85.50 82 ASN A N 1
ATOM 580 C CA . ASN A 1 82 ? -11.754 -11.341 3.507 1.00 85.50 82 ASN A CA 1
ATOM 581 C C . ASN A 1 82 ? -12.185 -9.949 3.027 1.00 85.50 82 ASN A C 1
ATOM 583 O O . ASN A 1 82 ? -12.028 -9.630 1.849 1.00 85.50 82 ASN A O 1
ATOM 587 N N . ASN A 1 83 ? -12.683 -9.116 3.939 1.00 89.94 83 ASN A N 1
ATOM 588 C CA . ASN A 1 83 ? -13.047 -7.723 3.669 1.00 89.94 83 ASN A CA 1
ATOM 589 C C . ASN A 1 83 ? -11.792 -6.835 3.568 1.00 89.94 83 ASN A C 1
ATOM 591 O O . ASN A 1 83 ? -10.909 -6.930 4.420 1.00 89.94 83 ASN A O 1
ATOM 595 N N . GLY A 1 84 ? -11.722 -5.963 2.560 1.00 92.56 84 GLY A N 1
ATOM 596 C CA . GLY A 1 84 ? -10.562 -5.108 2.293 1.00 92.56 84 GLY A CA 1
ATOM 597 C C . GLY A 1 84 ? -10.883 -3.898 1.414 1.00 92.56 84 GLY A C 1
ATOM 598 O O . GLY A 1 84 ? -12.038 -3.659 1.055 1.00 92.56 84 GLY A O 1
ATOM 599 N N . LEU A 1 85 ? -9.842 -3.154 1.038 1.00 94.19 85 LEU A N 1
ATOM 600 C CA . LEU A 1 85 ? -9.922 -2.022 0.112 1.00 94.19 85 LEU A CA 1
ATOM 601 C C . LEU A 1 85 ? -9.160 -2.308 -1.187 1.00 94.19 85 LEU A C 1
ATOM 603 O O . LEU A 1 85 ? -8.160 -3.026 -1.198 1.00 94.19 85 LEU A O 1
ATOM 607 N N . ARG A 1 86 ? -9.599 -1.684 -2.280 1.00 93.25 86 ARG A N 1
ATOM 608 C CA . ARG A 1 86 ? -8.800 -1.466 -3.489 1.00 93.25 86 ARG A CA 1
ATOM 609 C C . ARG A 1 86 ? -8.534 0.025 -3.625 1.00 93.25 86 ARG A C 1
ATOM 611 O O . ARG A 1 86 ? -9.469 0.817 -3.667 1.00 93.25 86 ARG A O 1
ATOM 618 N N . PHE A 1 87 ? -7.265 0.373 -3.792 1.00 94.38 87 PHE A N 1
ATOM 619 C CA . PHE A 1 87 ? -6.852 1.672 -4.308 1.00 94.38 87 PHE A CA 1
ATOM 620 C C . PHE A 1 87 ? -6.723 1.547 -5.829 1.00 94.38 87 PHE A C 1
ATOM 622 O O . PHE A 1 87 ? -6.029 0.652 -6.313 1.00 94.38 87 PHE A O 1
ATOM 629 N N . SER A 1 88 ? -7.435 2.381 -6.588 1.00 93.19 88 SER A N 1
ATOM 630 C CA . SER A 1 88 ? -7.453 2.330 -8.056 1.00 93.19 88 SER A CA 1
ATOM 631 C C . SER A 1 88 ? -7.275 3.721 -8.666 1.00 93.19 88 SER A C 1
ATOM 633 O O . SER A 1 88 ? -7.698 4.724 -8.100 1.00 93.19 88 SER A O 1
ATOM 635 N N . GLY A 1 89 ? -6.608 3.808 -9.814 1.00 88.00 89 GLY A N 1
ATOM 636 C CA . GLY A 1 89 ? -6.284 5.081 -10.457 1.00 88.00 89 GLY A CA 1
ATOM 637 C C . GLY A 1 89 ? -5.187 4.923 -11.503 1.00 88.00 89 GLY A C 1
ATOM 638 O O . GLY A 1 89 ? -4.629 3.839 -11.668 1.00 88.00 89 GLY A O 1
ATOM 639 N N . GLY A 1 90 ? -4.867 6.008 -12.207 1.00 83.00 90 GLY A N 1
ATOM 640 C CA . GLY A 1 90 ? -3.758 6.045 -13.163 1.00 83.00 90 GLY A CA 1
ATOM 641 C C . GLY A 1 90 ? -2.407 6.133 -12.457 1.00 83.00 90 GLY A C 1
ATOM 642 O O . GLY A 1 90 ? -1.786 7.189 -12.490 1.00 83.00 90 GLY A O 1
ATOM 643 N N . MET A 1 91 ? -1.977 5.057 -11.795 1.00 90.81 91 MET A N 1
ATOM 644 C CA . MET A 1 91 ? -0.655 4.947 -11.167 1.00 90.81 91 MET A CA 1
ATOM 645 C C . MET A 1 91 ? 0.374 4.513 -12.218 1.00 90.81 91 MET A C 1
ATOM 647 O O . MET A 1 91 ? 0.320 3.394 -12.733 1.00 90.81 91 MET A O 1
ATOM 651 N N . HIS A 1 92 ? 1.260 5.437 -12.587 1.00 88.31 92 HIS A N 1
ATOM 652 C CA . HIS A 1 92 ? 2.177 5.305 -13.716 1.00 88.31 92 HIS A CA 1
ATOM 653 C C . HIS A 1 92 ? 3.394 6.222 -13.537 1.00 88.31 92 HIS A C 1
ATOM 655 O O . HIS A 1 92 ? 3.236 7.407 -13.248 1.00 88.31 92 HIS A O 1
ATOM 661 N N . ALA A 1 93 ? 4.589 5.691 -13.795 1.00 91.56 93 ALA A N 1
ATOM 662 C CA . ALA A 1 93 ? 5.792 6.479 -14.046 1.00 91.56 93 ALA A CA 1
ATOM 663 C C . ALA A 1 93 ? 6.210 6.297 -15.511 1.00 91.56 93 ALA A C 1
ATOM 665 O O . ALA A 1 93 ? 6.239 5.174 -16.029 1.00 91.56 93 ALA A O 1
ATOM 666 N N . GLY A 1 94 ? 6.485 7.409 -16.185 1.00 84.44 94 GLY A N 1
ATOM 667 C CA . GLY A 1 94 ? 6.792 7.443 -17.609 1.00 84.44 94 GLY A CA 1
ATOM 668 C C . GLY A 1 94 ? 8.287 7.317 -17.921 1.00 84.44 94 GLY A C 1
ATOM 669 O O . GLY A 1 94 ? 9.093 6.954 -17.061 1.00 84.44 94 GLY A O 1
ATOM 670 N N . PRO A 1 95 ? 8.680 7.627 -19.167 1.00 85.25 95 PRO A N 1
ATOM 671 C CA . PRO A 1 95 ? 10.077 7.724 -19.576 1.00 85.25 95 PRO A CA 1
ATOM 672 C C . PRO A 1 95 ? 10.888 8.685 -18.694 1.00 85.25 95 PRO A C 1
ATOM 674 O O . PRO A 1 95 ? 10.659 9.892 -18.713 1.00 85.25 95 PRO A O 1
ATOM 677 N N . GLY A 1 96 ? 11.847 8.147 -17.935 1.00 85.00 96 GLY A N 1
ATOM 678 C CA . GLY A 1 96 ? 12.744 8.930 -17.074 1.00 85.00 96 GLY A CA 1
ATOM 679 C C . GLY A 1 96 ? 12.096 9.552 -15.831 1.00 85.00 96 GLY A C 1
ATOM 680 O O . GLY A 1 96 ? 12.745 10.367 -15.182 1.00 85.00 96 GLY A O 1
ATOM 681 N N . GLY A 1 97 ? 10.850 9.187 -15.513 1.00 92.19 97 GLY A N 1
ATOM 682 C CA . GLY A 1 97 ? 10.171 9.582 -14.280 1.00 92.19 97 GLY A CA 1
ATOM 683 C C . GLY A 1 97 ? 10.110 8.449 -13.255 1.00 92.19 97 GLY A C 1
ATOM 684 O O . GLY A 1 97 ? 10.337 7.283 -13.582 1.00 92.19 97 GLY A O 1
ATOM 685 N N . ASP A 1 98 ? 9.759 8.804 -12.026 1.00 87.94 98 ASP A N 1
ATOM 686 C CA . ASP A 1 98 ? 9.521 7.903 -10.898 1.00 87.94 98 ASP A CA 1
ATOM 687 C C . ASP A 1 98 ? 8.368 8.443 -10.036 1.00 87.94 98 ASP A C 1
ATOM 689 O O . ASP A 1 98 ? 8.075 9.640 -10.064 1.00 87.94 98 ASP A O 1
ATOM 693 N N . VAL A 1 99 ? 7.687 7.571 -9.289 1.00 94.06 99 VAL A N 1
ATOM 694 C CA . VAL A 1 99 ? 6.637 7.995 -8.355 1.00 94.06 99 VAL A CA 1
ATOM 695 C C . VAL A 1 99 ? 6.533 7.057 -7.159 1.00 94.06 99 VAL A C 1
ATOM 697 O O . VAL A 1 99 ? 6.481 5.837 -7.313 1.00 94.06 99 VAL A O 1
ATOM 700 N N . ASP A 1 100 ? 6.462 7.656 -5.976 1.00 91.94 100 ASP A N 1
ATOM 701 C CA . ASP A 1 100 ? 6.250 7.004 -4.687 1.00 91.94 100 ASP A CA 1
ATOM 702 C C . ASP A 1 100 ? 4.944 7.525 -4.068 1.00 91.94 100 ASP A C 1
ATOM 704 O O . ASP A 1 100 ? 4.671 8.730 -4.077 1.00 91.94 100 ASP A O 1
ATOM 708 N N . LEU A 1 101 ? 4.113 6.605 -3.573 1.00 95.38 101 LEU A N 1
ATOM 709 C CA . LEU A 1 101 ? 2.778 6.868 -3.041 1.00 95.38 101 LEU A CA 1
ATOM 710 C C . LEU A 1 101 ? 2.634 6.207 -1.668 1.00 95.38 101 LEU A C 1
ATOM 712 O O . LEU A 1 101 ? 2.366 5.007 -1.569 1.00 95.38 101 LEU A O 1
ATOM 716 N N . LEU A 1 102 ? 2.713 7.003 -0.605 1.00 95.44 102 LEU A N 1
ATOM 717 C CA . LEU A 1 102 ? 2.428 6.530 0.746 1.00 95.44 102 LEU A CA 1
ATOM 718 C C . LEU A 1 102 ? 0.951 6.770 1.070 1.00 95.44 102 LEU A C 1
ATOM 720 O O . LEU A 1 102 ? 0.506 7.915 1.159 1.00 95.44 102 LEU A O 1
ATOM 724 N N . ILE A 1 103 ? 0.198 5.686 1.272 1.00 96.81 103 ILE A N 1
ATOM 725 C CA . ILE A 1 103 ? -1.203 5.710 1.711 1.00 96.81 103 ILE A CA 1
ATOM 726 C C . ILE A 1 103 ? -1.286 5.060 3.094 1.00 96.81 103 ILE A C 1
ATOM 728 O O . ILE A 1 103 ? -0.927 3.894 3.249 1.00 96.81 103 ILE A O 1
ATOM 732 N N . GLY A 1 104 ? -1.776 5.796 4.092 1.00 95.50 104 GLY A N 1
ATOM 733 C CA . GLY A 1 104 ? -2.020 5.288 5.446 1.00 95.50 104 GLY A CA 1
ATOM 734 C C . GLY A 1 104 ? -3.506 5.319 5.799 1.00 95.50 104 GLY A C 1
ATOM 735 O O . GLY A 1 104 ? -4.226 6.196 5.325 1.00 95.50 104 GLY A O 1
ATOM 736 N N . TYR A 1 105 ? -3.967 4.367 6.610 1.00 96.00 105 TYR A N 1
ATOM 737 C CA . TYR A 1 105 ? -5.337 4.280 7.133 1.00 96.00 105 TYR A CA 1
ATOM 738 C C . TYR A 1 105 ? -5.386 3.341 8.350 1.00 96.00 105 TYR A C 1
ATOM 740 O O . TYR A 1 105 ? -4.539 2.457 8.501 1.00 96.00 105 TYR A O 1
ATOM 748 N N . THR A 1 106 ? -6.396 3.503 9.203 1.00 92.25 106 THR A N 1
ATOM 749 C CA . THR A 1 106 ? -6.713 2.586 10.308 1.00 92.25 106 THR A CA 1
ATOM 750 C C . THR A 1 106 ? -7.652 1.481 9.821 1.00 92.25 106 THR A C 1
ATOM 752 O O . THR A 1 106 ? -8.540 1.734 9.007 1.00 92.25 106 THR A O 1
ATOM 755 N N . VAL A 1 107 ? -7.514 0.265 10.366 1.00 90.69 107 VAL A N 1
ATOM 756 C CA . VAL A 1 107 ? -8.495 -0.825 10.206 1.00 90.69 107 VAL A CA 1
ATOM 757 C C . VAL A 1 107 ? -9.002 -1.263 11.576 1.00 90.69 107 VAL A C 1
ATOM 759 O O . VAL A 1 107 ? -8.224 -1.708 12.416 1.00 90.69 107 VAL A O 1
ATOM 762 N N . THR A 1 108 ? -10.314 -1.181 11.788 1.00 85.44 108 THR A N 1
ATOM 763 C CA . THR A 1 108 ? -10.991 -1.638 13.009 1.00 85.44 108 THR A CA 1
ATOM 764 C C . THR A 1 108 ? -11.884 -2.837 12.700 1.00 85.44 108 THR A C 1
ATOM 766 O O . THR A 1 108 ? -12.625 -2.825 11.716 1.00 85.44 108 THR A O 1
ATOM 769 N N . VAL A 1 109 ? -11.838 -3.869 13.547 1.00 84.94 109 VAL A N 1
ATOM 770 C CA . VAL A 1 109 ? -12.806 -4.979 13.521 1.00 84.94 109 VAL A CA 1
ATOM 771 C C . VAL A 1 109 ? -14.038 -4.563 14.320 1.00 84.94 109 VAL A C 1
ATOM 773 O O . VAL A 1 109 ? -13.910 -4.122 15.460 1.00 84.94 109 VAL A O 1
ATOM 776 N N . LEU A 1 110 ? -15.222 -4.667 13.718 1.00 81.00 110 LEU A N 1
ATOM 777 C CA . LEU A 1 110 ? -16.475 -4.210 14.326 1.00 81.00 110 LEU A CA 1
ATOM 778 C C . LEU A 1 110 ? -17.052 -5.199 15.351 1.00 81.00 110 LEU A C 1
ATOM 780 O O . LEU A 1 110 ? -17.791 -4.784 16.242 1.00 81.00 110 LEU A O 1
ATOM 784 N N . ASP A 1 111 ? -16.699 -6.484 15.259 1.00 78.88 111 ASP A N 1
ATOM 785 C CA . ASP A 1 111 ? -16.971 -7.471 16.308 1.00 78.88 111 ASP A CA 1
ATOM 786 C C . ASP A 1 111 ? -15.763 -7.553 17.272 1.00 78.88 111 ASP A C 1
ATOM 788 O O . ASP A 1 111 ? -14.688 -8.005 16.862 1.00 78.88 111 ASP A O 1
ATOM 792 N N . PRO A 1 112 ? -15.907 -7.159 18.555 1.00 73.81 112 PRO A N 1
ATOM 793 C CA . PRO A 1 112 ? -14.803 -7.130 19.516 1.00 73.81 112 PRO A CA 1
ATOM 794 C C . PRO A 1 112 ? -14.277 -8.521 19.915 1.00 73.81 112 PRO A C 1
ATOM 796 O O . PRO A 1 112 ? -13.267 -8.605 20.613 1.00 73.81 112 PRO A O 1
ATOM 799 N N . ASN A 1 113 ? -14.935 -9.609 19.500 1.00 71.44 113 ASN A N 1
ATOM 800 C CA . ASN A 1 113 ? -14.479 -10.978 19.753 1.00 71.44 113 ASN A CA 1
ATOM 801 C C . ASN A 1 113 ? -13.401 -11.448 18.755 1.00 71.44 113 ASN A C 1
ATOM 803 O O . ASN A 1 113 ? -12.791 -12.494 18.978 1.00 71.44 113 ASN A O 1
ATOM 807 N N . TYR A 1 114 ? -13.154 -10.702 17.670 1.00 61.09 114 TYR A N 1
ATOM 808 C CA . TYR A 1 114 ? -12.219 -11.080 16.606 1.00 61.09 114 TYR A CA 1
ATOM 809 C C . TYR A 1 114 ? -11.056 -10.091 16.487 1.00 61.09 114 TYR A C 1
ATOM 811 O O . TYR A 1 114 ? -11.231 -8.876 16.534 1.00 61.09 114 TYR A O 1
ATOM 819 N N . TRP A 1 115 ? -9.844 -10.618 16.303 1.00 65.38 115 TRP A N 1
ATOM 820 C CA . TRP A 1 115 ? -8.628 -9.829 16.082 1.00 65.38 115 TRP A CA 1
ATOM 821 C C . TRP A 1 115 ? -8.163 -9.959 14.628 1.00 65.38 115 TRP A C 1
ATOM 823 O O . TRP A 1 115 ? -8.410 -10.976 13.977 1.00 65.38 115 TRP A O 1
ATOM 833 N N . ILE A 1 116 ? -7.448 -8.951 14.121 1.00 76.44 116 ILE A N 1
ATOM 834 C CA . ILE A 1 116 ? -6.761 -9.047 12.827 1.00 76.44 116 ILE A CA 1
ATOM 835 C C . ILE A 1 116 ? -5.572 -10.004 12.988 1.00 76.44 116 ILE A C 1
ATOM 837 O O . ILE A 1 116 ? -4.657 -9.732 13.760 1.00 76.44 116 ILE A O 1
ATOM 841 N N . SER A 1 117 ? -5.598 -11.125 12.266 1.00 72.62 117 SER A N 1
ATOM 842 C CA .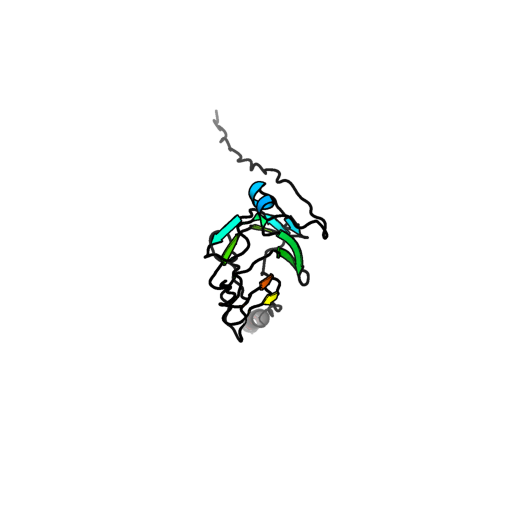 SER A 1 117 ? -4.577 -12.184 12.315 1.00 72.62 117 SER A CA 1
ATOM 843 C C . SER A 1 117 ? -3.674 -12.249 11.075 1.00 72.62 117 SER A C 1
ATOM 845 O O . SER A 1 117 ? -2.715 -13.016 11.060 1.00 72.62 117 SER A O 1
ATOM 847 N N . GLY A 1 118 ? -3.955 -11.454 10.039 1.00 73.19 118 GLY A N 1
ATOM 848 C CA . GLY A 1 118 ? -3.183 -11.397 8.797 1.00 73.19 118 GLY A CA 1
ATOM 849 C C . GLY A 1 118 ? -3.732 -10.355 7.816 1.00 73.19 118 GLY A C 1
ATOM 850 O O . GLY A 1 118 ? -4.790 -9.774 8.059 1.00 73.19 118 GLY A O 1
ATOM 851 N N . ILE A 1 119 ? -3.007 -10.128 6.715 1.00 81.12 119 ILE A N 1
ATOM 852 C CA . ILE A 1 119 ? -3.342 -9.157 5.655 1.00 81.12 119 ILE A CA 1
ATOM 853 C C . ILE A 1 119 ? -3.223 -9.756 4.245 1.00 81.12 119 ILE A C 1
ATOM 855 O O . ILE A 1 119 ? -2.570 -10.783 4.038 1.00 81.12 119 ILE A O 1
ATOM 859 N N . VAL A 1 120 ? -3.907 -9.118 3.289 1.00 84.31 120 VAL A N 1
ATOM 860 C CA . VAL A 1 120 ? -4.179 -9.600 1.924 1.00 84.31 120 VAL A CA 1
ATOM 861 C C . VAL A 1 120 ? -4.285 -8.386 0.976 1.00 84.31 120 VAL A C 1
ATOM 863 O O . VAL A 1 120 ? -5.152 -7.539 1.166 1.00 84.31 120 VAL A O 1
ATOM 866 N N . LEU A 1 121 ? -3.448 -8.322 -0.062 1.00 85.56 121 LEU A N 1
ATOM 867 C CA . LEU A 1 121 ? -3.242 -7.187 -0.997 1.00 85.56 121 LEU A CA 1
ATOM 868 C C . LEU A 1 121 ? -3.556 -7.709 -2.439 1.00 85.56 121 LEU A C 1
ATOM 870 O O . LEU A 1 121 ? -3.035 -8.760 -2.714 1.00 85.56 121 LEU A O 1
ATOM 874 N N . ARG A 1 122 ? -4.453 -7.166 -3.311 1.00 83.81 122 ARG A N 1
ATOM 875 C CA . ARG A 1 122 ? -4.933 -7.656 -4.689 1.00 83.81 122 ARG A CA 1
ATOM 876 C C . ARG A 1 122 ? -4.181 -7.238 -6.027 1.00 83.81 122 ARG A C 1
ATOM 878 O O . ARG A 1 122 ? -3.939 -6.055 -6.020 1.00 83.81 122 ARG A O 1
ATOM 885 N N . PHE A 1 123 ? -3.927 -7.961 -7.169 1.00 83.12 123 PHE A N 1
ATOM 886 C CA . PHE A 1 123 ? -2.994 -7.682 -8.358 1.00 83.12 123 PHE A CA 1
ATOM 887 C C . PHE A 1 123 ? -3.514 -7.215 -9.735 1.00 83.12 123 PHE A C 1
ATOM 889 O O . PHE A 1 123 ? -4.428 -7.813 -10.304 1.00 83.12 123 PHE A O 1
ATOM 896 N N . ASN A 1 124 ? -2.646 -6.430 -10.396 1.00 81.56 124 ASN A N 1
ATOM 897 C CA . ASN A 1 124 ? -1.961 -6.691 -11.684 1.00 81.56 124 ASN A CA 1
ATOM 898 C C . ASN A 1 124 ? -0.838 -5.642 -11.979 1.00 81.56 124 ASN A C 1
ATOM 900 O O . ASN A 1 124 ? -1.114 -4.563 -12.499 1.00 81.56 124 ASN A O 1
ATOM 904 N N . GLY A 1 125 ? 0.434 -5.938 -11.687 1.00 77.75 125 GLY A N 1
ATOM 905 C CA . GLY A 1 125 ? 1.568 -5.058 -12.022 1.00 77.75 125 GLY A CA 1
ATOM 906 C C . GLY A 1 125 ? 2.155 -5.367 -13.403 1.00 77.75 125 GLY A C 1
ATOM 907 O O . GLY A 1 125 ? 2.410 -6.534 -13.691 1.00 77.75 125 GLY A O 1
ATOM 908 N N . SER A 1 126 ? 2.376 -4.356 -14.251 1.00 80.19 126 SER A N 1
ATOM 909 C CA . SER A 1 126 ? 2.950 -4.519 -15.597 1.00 80.19 126 SER A CA 1
ATOM 910 C C . SER A 1 126 ? 4.072 -3.516 -15.871 1.00 80.19 126 SER A C 1
ATOM 912 O O . SER A 1 126 ? 3.965 -2.338 -15.528 1.00 80.19 126 SER A O 1
ATOM 914 N N . VAL A 1 127 ? 5.139 -3.983 -16.521 1.00 76.81 127 VAL A N 1
ATOM 915 C CA . VAL A 1 127 ? 6.360 -3.219 -16.821 1.00 76.81 127 VAL A CA 1
ATOM 916 C C . VAL A 1 127 ? 6.810 -3.452 -18.264 1.00 76.81 127 VAL A C 1
ATOM 918 O O . VAL A 1 127 ? 6.519 -4.496 -18.848 1.00 76.81 127 VAL A O 1
ATOM 921 N N . THR A 1 128 ? 7.536 -2.493 -18.843 1.00 78.06 128 THR A N 1
ATOM 922 C CA . THR A 1 128 ? 8.103 -2.594 -20.199 1.00 78.06 128 THR A CA 1
ATOM 923 C C . THR A 1 128 ? 9.542 -2.096 -20.215 1.00 78.06 128 THR A C 1
ATOM 925 O O . THR A 1 128 ? 9.814 -1.037 -19.653 1.00 78.06 128 THR A O 1
ATOM 928 N N . GLY A 1 129 ? 10.446 -2.811 -20.893 1.00 73.31 129 GLY A N 1
ATOM 929 C CA . GLY A 1 129 ? 11.878 -2.496 -20.843 1.00 73.31 129 GLY A CA 1
ATOM 930 C C . GLY A 1 129 ? 12.415 -2.625 -19.417 1.00 73.31 129 GLY A C 1
ATOM 931 O O . GLY A 1 129 ? 12.001 -3.522 -18.686 1.00 73.31 129 GLY A O 1
ATOM 932 N N . ASP A 1 130 ? 13.273 -1.694 -19.009 1.00 72.88 130 ASP A N 1
ATOM 933 C CA . ASP A 1 130 ? 13.904 -1.656 -17.679 1.00 72.88 130 ASP A CA 1
ATOM 934 C C . ASP A 1 130 ? 12.981 -1.093 -16.571 1.00 72.88 130 ASP A C 1
ATOM 936 O O . ASP A 1 130 ? 13.437 -0.565 -15.557 1.00 72.88 130 ASP A O 1
ATOM 940 N N . GLY A 1 131 ? 11.663 -1.171 -16.775 1.00 71.00 131 GLY A N 1
ATOM 941 C CA . GLY A 1 131 ? 10.659 -0.817 -15.779 1.00 71.00 131 GLY A CA 1
ATOM 942 C C . GLY A 1 131 ? 10.596 -1.835 -14.637 1.00 71.00 131 GLY A C 1
ATOM 943 O O . GLY A 1 131 ? 10.623 -3.045 -14.858 1.00 71.00 131 GLY A O 1
ATOM 944 N N . PHE A 1 132 ? 10.455 -1.344 -13.410 1.00 77.19 132 PHE A N 1
ATOM 945 C CA . PHE A 1 132 ? 10.295 -2.146 -12.193 1.00 77.19 132 PHE A CA 1
ATOM 946 C C . PHE A 1 132 ? 8.870 -2.005 -11.629 1.00 77.19 132 PHE A C 1
ATOM 948 O O . PHE A 1 132 ? 8.123 -1.155 -12.115 1.00 77.19 132 PHE A O 1
ATOM 955 N N . THR A 1 133 ? 8.474 -2.857 -10.666 1.00 82.56 133 THR A N 1
ATOM 956 C CA . THR A 1 133 ? 7.384 -2.564 -9.713 1.00 82.56 133 THR A CA 1
ATOM 957 C C . THR A 1 133 ? 7.205 -3.587 -8.584 1.00 82.56 133 THR A C 1
ATOM 959 O O . THR A 1 133 ? 7.617 -4.746 -8.672 1.00 82.56 133 THR A O 1
ATOM 962 N N . ASN A 1 134 ? 6.520 -3.122 -7.541 1.00 85.31 134 ASN A N 1
ATOM 963 C CA . ASN A 1 134 ? 6.216 -3.719 -6.254 1.00 85.31 134 ASN A CA 1
ATOM 964 C C . ASN A 1 134 ? 5.246 -2.763 -5.504 1.00 85.31 134 ASN A C 1
ATOM 966 O O . ASN A 1 134 ? 4.896 -1.705 -6.023 1.00 85.31 134 ASN A O 1
ATOM 970 N N . VAL A 1 135 ? 4.713 -3.155 -4.343 1.00 87.06 135 VAL A N 1
ATOM 971 C CA . VAL A 1 135 ? 3.947 -2.276 -3.422 1.00 87.06 135 VAL A CA 1
ATOM 972 C C . VAL A 1 135 ? 4.540 -2.452 -2.023 1.00 87.06 135 VAL A C 1
ATOM 974 O O . VAL A 1 135 ? 5.121 -3.504 -1.769 1.00 87.06 135 VAL A O 1
ATOM 977 N N . THR A 1 136 ? 4.333 -1.497 -1.104 1.00 87.31 136 THR A N 1
ATOM 978 C CA . THR A 1 136 ? 4.621 -1.631 0.335 1.00 87.31 136 THR A CA 1
ATOM 979 C C . THR A 1 136 ? 3.379 -1.512 1.201 1.00 87.31 136 THR A C 1
ATOM 981 O O . THR A 1 136 ? 2.538 -0.646 1.008 1.00 87.31 136 THR A O 1
ATOM 984 N N . GLU A 1 137 ? 3.281 -2.405 2.186 1.00 89.25 137 GLU A N 1
ATOM 985 C CA . GLU A 1 137 ? 2.230 -2.418 3.203 1.00 89.25 137 GLU A CA 1
ATOM 986 C C . GLU A 1 137 ? 2.842 -2.951 4.499 1.00 89.25 137 GLU A C 1
ATOM 988 O O . GLU A 1 137 ? 3.300 -4.098 4.555 1.00 89.25 137 GLU A O 1
ATOM 993 N N . THR A 1 138 ? 2.870 -2.089 5.512 1.00 87.31 138 THR A N 1
ATOM 994 C CA . THR A 1 138 ? 3.449 -2.336 6.834 1.00 87.31 138 THR A CA 1
ATOM 995 C C . THR A 1 138 ? 2.369 -2.053 7.869 1.00 87.31 138 THR A C 1
ATOM 997 O O . THR A 1 138 ? 1.926 -0.917 8.019 1.00 87.31 138 THR A O 1
ATOM 1000 N N . VAL A 1 139 ? 1.940 -3.088 8.584 1.00 82.75 139 VAL A N 1
ATOM 1001 C CA . VAL A 1 139 ? 0.917 -3.009 9.628 1.00 82.75 139 VAL A CA 1
ATOM 1002 C C . VAL A 1 139 ? 1.597 -2.701 10.954 1.00 82.75 139 VAL A C 1
ATOM 1004 O O . VAL A 1 139 ? 2.518 -3.412 11.362 1.00 82.75 139 VAL A O 1
ATOM 1007 N N . SER A 1 140 ? 1.121 -1.682 11.666 1.00 86.00 140 SER A N 1
ATOM 1008 C CA . SER A 1 140 ? 1.576 -1.372 13.023 1.00 86.00 140 SER A CA 1
ATOM 1009 C C . SER A 1 140 ? 0.411 -1.307 14.006 1.00 86.00 140 SER A C 1
ATOM 1011 O O . SER A 1 140 ? -0.728 -1.068 13.613 1.00 86.00 140 SER A O 1
ATOM 1013 N N . ASN A 1 141 ? 0.703 -1.476 15.295 1.00 76.75 141 ASN A N 1
ATOM 1014 C CA . ASN A 1 141 ? -0.232 -1.164 16.382 1.00 76.75 141 ASN A CA 1
ATOM 1015 C C . ASN A 1 141 ? 0.029 0.228 16.994 1.00 76.75 141 ASN A C 1
ATOM 1017 O O . ASN A 1 141 ? -0.182 0.434 18.187 1.00 76.75 141 ASN A O 1
ATOM 1021 N N . GLY A 1 142 ? 0.568 1.162 16.201 1.00 69.94 142 GLY A N 1
ATOM 1022 C CA . GLY A 1 142 ? 0.974 2.502 16.644 1.00 69.94 142 GLY A CA 1
ATOM 1023 C C . GLY A 1 142 ? 2.291 2.558 17.434 1.00 69.94 142 GLY A C 1
ATOM 1024 O O . GLY A 1 142 ? 2.815 3.647 17.643 1.00 69.94 142 GLY A O 1
ATOM 1025 N N . VAL A 1 143 ? 2.849 1.412 17.848 1.00 66.94 143 VAL A N 1
ATOM 1026 C CA . VAL A 1 143 ? 4.134 1.329 18.576 1.00 66.94 143 VAL A CA 1
ATOM 1027 C C . VAL A 1 143 ? 5.095 0.329 17.933 1.00 66.94 143 VAL A C 1
ATOM 1029 O O . VAL A 1 143 ? 6.283 0.606 17.805 1.00 66.94 143 VAL A O 1
ATOM 1032 N N . ASN A 1 144 ? 4.591 -0.833 17.514 1.00 60.66 144 ASN A N 1
ATOM 1033 C CA . ASN A 1 144 ? 5.371 -1.910 16.909 1.00 60.66 144 ASN A CA 1
ATOM 1034 C C . ASN A 1 144 ? 4.825 -2.221 15.515 1.00 60.66 144 ASN A C 1
ATOM 1036 O O . ASN A 1 144 ? 3.611 -2.172 15.302 1.00 60.66 144 ASN A O 1
ATOM 1040 N N . ILE A 1 145 ? 5.703 -2.624 14.596 1.00 76.62 145 ILE A N 1
ATOM 1041 C CA . ILE A 1 145 ? 5.290 -3.321 13.374 1.00 76.62 145 ILE A CA 1
ATOM 1042 C C . ILE A 1 145 ? 4.793 -4.709 13.796 1.00 76.62 145 ILE A C 1
ATOM 1044 O O . ILE A 1 145 ? 5.514 -5.457 14.452 1.00 76.62 145 ILE A O 1
ATOM 1048 N N . VAL A 1 146 ? 3.547 -5.027 13.448 1.00 69.75 146 VAL A N 1
ATOM 1049 C CA . VAL A 1 146 ? 2.870 -6.298 13.774 1.00 69.75 146 VAL A CA 1
ATOM 1050 C C . VAL A 1 146 ? 2.617 -7.163 12.541 1.00 69.75 146 VAL A C 1
ATOM 1052 O O . VAL A 1 146 ? 2.223 -8.318 12.668 1.00 69.75 146 VAL A O 1
ATOM 1055 N N . GLY A 1 147 ? 2.874 -6.628 11.347 1.00 65.44 147 GLY A N 1
ATOM 1056 C CA . GLY A 1 147 ? 2.856 -7.383 10.106 1.00 65.44 147 GLY A CA 1
ATOM 1057 C C . GLY A 1 147 ? 3.571 -6.637 8.988 1.00 65.44 147 GLY A C 1
ATOM 1058 O O . GLY A 1 147 ? 3.426 -5.428 8.833 1.00 65.44 147 GLY A O 1
ATOM 1059 N N . GLN A 1 148 ? 4.314 -7.374 8.177 1.00 70.12 148 GLN A N 1
ATOM 1060 C CA . GLN A 1 148 ? 4.681 -6.973 6.827 1.00 70.12 148 GLN A CA 1
ATOM 1061 C C . GLN A 1 148 ? 4.450 -8.192 5.931 1.00 70.12 148 GLN A C 1
ATOM 1063 O O . GLN A 1 148 ? 4.388 -9.331 6.393 1.00 70.12 148 GLN A O 1
ATOM 1068 N N . ALA A 1 149 ? 4.228 -7.943 4.654 1.00 54.97 149 ALA A N 1
ATOM 1069 C CA . ALA A 1 149 ? 3.844 -8.936 3.659 1.00 54.97 149 ALA A CA 1
ATOM 1070 C C . ALA A 1 149 ? 4.699 -8.665 2.386 1.00 54.97 149 ALA A C 1
ATOM 1072 O O . ALA A 1 149 ? 5.506 -7.743 2.447 1.00 54.97 149 ALA A O 1
ATOM 1073 N N . THR A 1 150 ? 4.631 -9.393 1.257 1.00 52.84 150 THR A N 1
ATOM 1074 C CA . THR A 1 150 ? 5.363 -9.034 0.009 1.00 52.84 150 THR A CA 1
ATOM 1075 C C . THR A 1 150 ? 4.747 -9.474 -1.305 1.00 52.84 150 THR A C 1
ATOM 1077 O O . THR A 1 150 ? 4.247 -10.589 -1.422 1.00 52.84 150 THR A O 1
ATOM 1080 N N . VAL A 1 151 ? 4.881 -8.591 -2.306 1.00 51.34 151 VAL A N 1
ATOM 1081 C CA . VAL A 1 151 ? 4.753 -8.912 -3.729 1.00 51.34 151 VAL A CA 1
ATOM 1082 C C . VAL A 1 151 ? 5.795 -8.131 -4.532 1.00 51.34 151 VAL A C 1
ATOM 1084 O O . VAL A 1 151 ? 5.863 -6.905 -4.465 1.00 51.34 151 VAL A O 1
ATOM 1087 N N . VAL A 1 152 ? 6.579 -8.878 -5.298 1.00 50.78 152 VAL A N 1
ATOM 1088 C CA . VAL A 1 152 ? 7.578 -8.456 -6.288 1.00 50.78 152 VAL A CA 1
ATOM 1089 C C . VAL A 1 152 ? 7.466 -9.436 -7.461 1.00 50.78 152 VAL A C 1
ATOM 1091 O O . VAL A 1 152 ? 6.905 -10.522 -7.301 1.00 50.78 152 VAL A O 1
ATOM 1094 N N . ASN A 1 153 ? 8.005 -9.107 -8.634 1.00 42.00 153 ASN A N 1
ATOM 1095 C CA . ASN A 1 153 ? 7.963 -10.006 -9.794 1.00 42.00 153 ASN A CA 1
ATOM 1096 C C . ASN A 1 153 ? 9.221 -10.909 -9.878 1.00 42.00 153 ASN A C 1
ATOM 1098 O O . ASN A 1 153 ? 10.023 -10.762 -10.799 1.00 42.00 153 ASN A O 1
ATOM 1102 N N . ALA A 1 154 ? 9.437 -11.795 -8.890 1.00 32.56 154 ALA A N 1
ATOM 1103 C CA . ALA A 1 154 ? 10.629 -12.660 -8.795 1.00 32.56 154 ALA A CA 1
ATOM 1104 C C . ALA A 1 154 ? 10.407 -13.972 -7.983 1.00 32.56 154 ALA A C 1
ATOM 1106 O O . ALA A 1 154 ? 9.508 -14.013 -7.141 1.00 32.56 154 ALA A O 1
ATOM 1107 N N . PRO A 1 155 ? 11.217 -15.039 -8.192 1.00 29.28 155 PRO A N 1
ATOM 1108 C CA . PRO A 1 155 ? 11.153 -16.311 -7.446 1.00 29.28 155 PRO A CA 1
ATOM 1109 C C . PRO A 1 155 ? 12.348 -16.546 -6.481 1.00 29.28 155 PRO A C 1
ATOM 1111 O O . PRO A 1 155 ? 13.395 -15.926 -6.656 1.00 29.28 155 PRO A O 1
ATOM 1114 N N . PRO A 1 156 ? 12.310 -17.627 -5.669 1.00 35.25 156 PRO A N 1
ATOM 1115 C CA . PRO A 1 156 ? 11.556 -17.792 -4.416 1.00 35.25 156 PRO A CA 1
ATOM 1116 C C . PRO A 1 156 ? 12.175 -17.005 -3.228 1.00 35.25 156 PRO A C 1
ATOM 1118 O O . PRO A 1 156 ? 13.250 -16.429 -3.358 1.00 35.25 156 PRO A O 1
ATOM 1121 N N . VAL A 1 157 ? 11.492 -16.948 -2.074 1.00 47.31 157 VAL A N 1
ATOM 1122 C CA . VAL A 1 157 ? 11.487 -15.730 -1.228 1.00 47.31 157 VAL A CA 1
ATOM 1123 C C . VAL A 1 157 ? 11.615 -15.902 0.296 1.00 47.31 157 VAL A C 1
ATOM 1125 O O . VAL A 1 157 ? 10.953 -16.751 0.890 1.00 47.31 157 VAL A O 1
ATOM 1128 N N . ASP A 1 158 ? 12.345 -14.956 0.903 1.00 41.81 158 ASP A N 1
ATOM 1129 C CA . ASP A 1 158 ? 12.023 -14.300 2.188 1.00 41.81 158 ASP A CA 1
ATOM 1130 C C . ASP A 1 158 ? 11.164 -13.028 1.932 1.00 41.81 158 ASP A C 1
ATOM 1132 O O . ASP A 1 158 ? 11.031 -12.589 0.789 1.00 41.81 158 ASP A O 1
ATOM 1136 N N . VAL A 1 159 ? 10.555 -12.423 2.964 1.00 47.78 159 VAL A N 1
ATOM 1137 C CA . VAL A 1 159 ? 9.434 -11.457 2.812 1.00 47.78 159 VAL A CA 1
ATOM 1138 C C . VAL A 1 159 ? 9.761 -10.044 3.345 1.00 47.78 159 VAL A C 1
ATOM 1140 O O . VAL A 1 159 ? 9.682 -9.816 4.551 1.00 47.78 159 VAL A O 1
ATOM 1143 N N . VAL A 1 160 ? 10.062 -9.089 2.447 1.00 48.06 160 VAL A N 1
ATOM 1144 C CA . VAL A 1 160 ? 10.155 -7.622 2.687 1.00 48.06 160 VAL A CA 1
ATOM 1145 C C . VAL A 1 160 ? 9.631 -6.834 1.461 1.00 48.06 160 VAL A C 1
ATOM 1147 O O . VAL A 1 160 ? 9.910 -7.227 0.330 1.00 48.06 160 VAL A O 1
ATOM 1150 N N . LYS A 1 161 ? 8.889 -5.724 1.658 1.00 47.84 161 LYS A N 1
ATOM 1151 C CA . LYS A 1 161 ? 8.288 -4.890 0.575 1.00 47.84 161 LYS A CA 1
ATOM 1152 C C . LYS A 1 161 ? 9.057 -3.607 0.203 1.00 47.84 161 LYS A C 1
ATOM 1154 O O . LYS A 1 161 ? 9.805 -3.081 1.020 1.00 47.84 161 LYS A O 1
ATOM 1159 N N . ASP A 1 162 ? 8.796 -3.112 -1.015 1.00 45.16 162 ASP A N 1
ATOM 1160 C CA . ASP A 1 162 ? 9.313 -1.871 -1.632 1.00 45.16 162 ASP A CA 1
ATOM 1161 C C . ASP A 1 162 ? 8.366 -1.395 -2.794 1.00 45.16 162 ASP A C 1
ATOM 1163 O O . ASP A 1 162 ? 7.436 -2.136 -3.125 1.00 45.16 162 ASP A O 1
ATOM 1167 N N . ILE A 1 163 ? 8.545 -0.196 -3.394 1.00 55.53 163 ILE A N 1
ATOM 1168 C CA . ILE A 1 163 ? 7.799 0.338 -4.575 1.00 55.53 163 ILE A CA 1
ATOM 1169 C C . ILE A 1 163 ? 8.719 1.150 -5.516 1.00 55.53 163 ILE A C 1
ATOM 1171 O O . ILE A 1 163 ? 9.228 2.186 -5.101 1.00 55.53 163 ILE A O 1
ATOM 1175 N N . TYR A 1 164 ? 8.820 0.813 -6.811 1.00 56.94 164 TYR A N 1
ATOM 1176 C CA . TYR A 1 164 ? 9.313 1.753 -7.845 1.00 56.94 164 TYR A CA 1
ATOM 1177 C C . TYR A 1 164 ? 8.848 1.393 -9.274 1.00 56.94 164 TYR A C 1
ATOM 1179 O O . TYR A 1 164 ? 8.873 0.231 -9.655 1.00 56.94 164 TYR A O 1
ATOM 1187 N N . LEU A 1 165 ? 8.433 2.378 -10.085 1.00 64.31 165 LEU A N 1
ATOM 1188 C CA . LEU A 1 165 ? 7.980 2.222 -11.484 1.00 64.31 165 LEU A CA 1
ATOM 1189 C C . LEU A 1 165 ? 8.829 3.060 -12.456 1.00 64.31 165 LEU A C 1
ATOM 1191 O O . LEU A 1 165 ? 9.285 4.140 -12.097 1.00 64.31 165 LEU A O 1
ATOM 1195 N N . SER A 1 166 ? 8.974 2.606 -13.708 1.00 66.44 166 SER A N 1
ATOM 1196 C CA . SER A 1 166 ? 9.618 3.363 -14.801 1.00 66.44 166 SER A CA 1
ATOM 1197 C C . SER A 1 166 ? 9.113 2.912 -16.175 1.00 66.44 166 SER A C 1
ATOM 1199 O O . SER A 1 166 ? 8.865 1.725 -16.386 1.00 66.44 166 SER A O 1
ATOM 1201 N N . GLY A 1 167 ? 8.963 3.845 -17.122 1.00 61.53 167 GLY A N 1
ATOM 1202 C CA . GLY A 1 167 ? 8.564 3.543 -18.504 1.00 61.53 167 GLY A CA 1
ATOM 1203 C C . GLY A 1 167 ? 9.721 3.237 -19.466 1.00 61.53 167 GLY A C 1
ATOM 1204 O O . GLY A 1 167 ? 9.486 2.685 -20.541 1.00 61.53 167 GLY A O 1
ATOM 1205 N N . GLY A 1 168 ? 10.962 3.601 -19.116 1.00 65.75 168 GLY A N 1
ATOM 1206 C CA . GLY A 1 168 ? 12.095 3.623 -20.057 1.00 65.75 168 GLY A CA 1
ATOM 1207 C C . GLY A 1 168 ? 11.902 4.623 -21.214 1.00 65.75 168 GLY A C 1
ATOM 1208 O O . GLY A 1 168 ? 10.828 5.188 -21.389 1.00 65.75 168 GLY A O 1
ATOM 1209 N N . GLN A 1 169 ? 12.929 4.873 -22.036 1.00 53.31 169 GLN A N 1
ATOM 1210 C CA . GLN A 1 169 ? 12.916 5.997 -22.998 1.00 53.31 169 GLN A CA 1
ATOM 1211 C C . GLN A 1 169 ? 11.781 5.975 -24.051 1.00 53.31 169 GLN A C 1
ATOM 1213 O O . GLN A 1 169 ? 11.503 7.011 -24.648 1.00 53.31 169 GLN A O 1
ATOM 1218 N N . ASN A 1 170 ? 11.158 4.816 -24.303 1.00 43.62 170 ASN A N 1
ATOM 1219 C CA . ASN A 1 170 ? 10.146 4.602 -25.350 1.00 43.62 170 ASN A CA 1
ATOM 1220 C C . ASN A 1 170 ? 8.996 3.658 -24.904 1.00 43.62 170 ASN A C 1
ATOM 1222 O O . ASN A 1 170 ? 8.444 2.942 -25.738 1.00 43.62 170 ASN A O 1
ATOM 1226 N N . GLY A 1 171 ? 8.662 3.591 -23.607 1.00 54.97 171 GLY A N 1
ATOM 1227 C CA . GLY A 1 171 ? 7.686 2.626 -23.070 1.00 54.97 171 GLY A CA 1
ATOM 1228 C C . GLY A 1 171 ? 6.806 3.157 -21.932 1.00 54.97 171 GLY A C 1
ATOM 1229 O O . GLY A 1 171 ? 6.851 4.340 -21.586 1.00 54.97 171 GLY A O 1
ATOM 1230 N N . THR A 1 172 ? 5.978 2.276 -21.359 1.00 65.62 172 THR A N 1
ATOM 1231 C CA . THR A 1 172 ? 5.039 2.588 -20.269 1.00 65.62 172 THR A CA 1
ATOM 1232 C C . THR A 1 172 ? 4.818 1.391 -19.331 1.00 65.62 172 THR A C 1
ATOM 1234 O O . THR A 1 172 ? 4.297 0.351 -19.727 1.00 65.62 172 THR A O 1
ATOM 1237 N N . ALA A 1 173 ? 5.134 1.557 -18.042 1.00 53.97 173 ALA A N 1
ATOM 1238 C CA . ALA A 1 173 ? 4.763 0.609 -16.988 1.00 53.97 173 ALA A CA 1
ATOM 1239 C C . ALA A 1 173 ? 3.446 1.038 -16.314 1.00 53.97 173 ALA A C 1
ATOM 1241 O O . ALA A 1 173 ? 3.246 2.224 -16.052 1.00 53.97 173 ALA A O 1
ATOM 1242 N N . THR A 1 174 ? 2.523 0.107 -16.059 1.00 65.62 174 THR A N 1
ATOM 1243 C CA . THR A 1 174 ? 1.163 0.407 -15.565 1.00 65.62 174 THR A CA 1
ATOM 1244 C C . THR A 1 174 ? 0.628 -0.687 -14.648 1.00 65.62 174 THR A C 1
ATOM 1246 O O . THR A 1 174 ? 0.927 -1.867 -14.824 1.00 65.62 174 THR A O 1
ATOM 1249 N N . ILE A 1 175 ? -0.180 -0.292 -13.661 1.00 65.62 175 ILE A N 1
ATOM 1250 C CA . ILE A 1 175 ? -0.693 -1.178 -12.606 1.00 65.62 175 ILE A CA 1
ATOM 1251 C C . ILE A 1 175 ? -2.158 -0.875 -12.344 1.00 65.62 175 ILE A C 1
ATOM 1253 O O . ILE A 1 175 ? -2.565 0.283 -12.410 1.00 65.62 175 ILE A O 1
ATOM 1257 N N . SER A 1 176 ? -2.958 -1.893 -12.017 1.00 58.84 176 SER A N 1
ATOM 1258 C CA . SER A 1 176 ? -4.337 -1.682 -11.545 1.00 58.84 176 SER A CA 1
ATOM 1259 C C . SER A 1 176 ? -4.614 -2.202 -10.120 1.00 58.84 176 SER A C 1
ATOM 1261 O O . SER A 1 176 ? -5.695 -1.903 -9.617 1.00 58.84 176 SER A O 1
ATOM 1263 N N . PHE A 1 177 ? -3.676 -2.946 -9.489 1.00 42.34 177 PHE A N 1
ATOM 1264 C CA . PHE A 1 177 ? -3.492 -3.262 -8.041 1.00 42.34 177 PHE A CA 1
ATOM 1265 C C . PHE A 1 177 ? -2.243 -4.228 -7.839 1.00 42.34 177 PHE A C 1
ATOM 1267 O O . PHE A 1 177 ? -1.576 -4.487 -8.836 1.00 42.34 177 PHE A O 1
ATOM 1274 N N . ILE A 1 178 ? -1.832 -4.750 -6.653 1.00 45.69 178 ILE A N 1
ATOM 1275 C CA . ILE A 1 178 ? -0.763 -5.804 -6.434 1.00 45.69 178 ILE A CA 1
ATOM 1276 C C . ILE A 1 178 ? -1.161 -7.069 -5.548 1.00 45.69 178 ILE A C 1
ATOM 1278 O O . ILE A 1 178 ? -1.728 -6.844 -4.499 1.00 45.69 178 ILE A O 1
ATOM 1282 N N . ASP A 1 179 ? -0.945 -8.378 -5.905 1.00 47.22 179 ASP A N 1
ATOM 1283 C CA . ASP A 1 179 ? -1.553 -9.619 -5.239 1.00 47.22 179 ASP A CA 1
ATOM 1284 C C . ASP A 1 179 ? -0.748 -10.296 -4.104 1.00 47.22 179 ASP A C 1
ATOM 1286 O O . ASP A 1 179 ? 0.407 -10.663 -4.287 1.00 47.22 179 ASP A O 1
ATOM 1290 N N . GLN A 1 180 ? -1.427 -10.735 -3.042 1.00 39.84 180 GLN A N 1
ATOM 1291 C CA . GLN A 1 180 ? -0.910 -11.525 -1.939 1.00 39.84 180 GLN A CA 1
ATOM 1292 C C . GLN A 1 180 ? -2.026 -12.061 -1.030 1.00 39.84 180 GLN A C 1
ATOM 1294 O O . GLN A 1 180 ? -2.965 -11.339 -0.702 1.00 39.84 180 GLN A O 1
ATOM 1299 N N . ALA A 1 181 ? -1.845 -13.270 -0.501 1.00 46.50 181 ALA A N 1
ATOM 1300 C CA . ALA A 1 181 ? -2.461 -13.730 0.743 1.00 46.50 181 ALA A CA 1
ATOM 1301 C C . ALA A 1 181 ? -1.457 -14.614 1.501 1.00 46.50 181 ALA A C 1
ATOM 1303 O O . ALA A 1 181 ? -0.624 -15.267 0.871 1.00 46.50 181 ALA A O 1
ATOM 1304 N N . VAL A 1 182 ? -1.539 -14.665 2.832 1.00 46.31 182 VAL A N 1
ATOM 1305 C CA . VAL A 1 182 ? -0.776 -15.625 3.649 1.00 46.31 182 VAL A CA 1
ATOM 1306 C C . VAL A 1 182 ? -1.724 -16.724 4.125 1.00 46.31 182 VAL A C 1
ATOM 1308 O O . VAL A 1 182 ? -2.801 -16.439 4.645 1.00 46.31 182 VAL A O 1
ATOM 1311 N N . ILE A 1 183 ? -1.342 -17.986 3.918 1.00 42.19 183 ILE A N 1
ATOM 1312 C CA . ILE A 1 183 ? -2.160 -19.160 4.246 1.00 42.19 183 ILE A CA 1
ATOM 1313 C C . ILE A 1 183 ? -1.682 -19.740 5.581 1.00 42.19 183 ILE A C 1
ATOM 1315 O O . ILE A 1 183 ? -0.487 -19.961 5.760 1.00 42.19 183 ILE A O 1
ATOM 1319 N N . GLN A 1 184 ? -2.610 -20.034 6.494 1.00 36.94 184 GLN A N 1
ATOM 1320 C CA . GLN A 1 184 ? -2.319 -20.692 7.772 1.00 36.94 184 GLN A CA 1
ATOM 1321 C C . GLN A 1 184 ? -2.929 -22.098 7.842 1.00 36.94 184 GLN A C 1
ATOM 1323 O O . GLN A 1 184 ? -4.019 -22.344 7.325 1.00 36.94 184 GLN A O 1
ATOM 1328 N N . THR A 1 185 ? -2.249 -23.014 8.529 1.00 38.94 185 THR A N 1
ATOM 1329 C CA . THR A 1 185 ? -2.763 -24.347 8.877 1.00 38.94 185 THR A CA 1
ATOM 1330 C C . THR A 1 185 ? -3.098 -24.414 10.368 1.00 38.94 185 THR A C 1
ATOM 1332 O O . THR A 1 185 ? -2.569 -23.651 11.178 1.00 38.94 185 THR A O 1
ATOM 1335 N N . ARG A 1 186 ? -4.009 -25.316 10.762 1.00 42.06 186 ARG A N 1
ATOM 1336 C CA . ARG A 1 186 ? -4.360 -25.502 12.179 1.00 42.06 186 ARG A CA 1
ATOM 1337 C C . ARG A 1 186 ? -3.149 -26.067 12.922 1.00 42.06 186 ARG A C 1
ATOM 1339 O O . ARG A 1 186 ? -2.686 -27.150 12.574 1.00 42.06 186 ARG A O 1
ATOM 1346 N N . VAL A 1 187 ? -2.686 -25.366 13.958 1.00 46.34 187 VAL A N 1
ATOM 1347 C CA . VAL A 1 187 ? -1.650 -25.867 14.873 1.00 46.34 187 VAL A CA 1
ATOM 1348 C C . VAL A 1 187 ? -2.106 -27.218 15.440 1.00 46.34 187 VAL A C 1
ATOM 1350 O O . VAL A 1 187 ? -3.170 -27.272 16.066 1.00 46.34 187 VAL A O 1
ATOM 1353 N N . PRO A 1 188 ? -1.347 -28.311 15.246 1.00 47.91 188 PRO A N 1
ATOM 1354 C CA . PRO A 1 188 ? -1.572 -29.533 15.997 1.00 47.91 188 PRO A CA 1
ATOM 1355 C C . PRO A 1 188 ? -1.250 -29.244 17.462 1.00 47.91 188 PRO A C 1
ATOM 1357 O O . PRO A 1 188 ? -0.130 -28.839 17.776 1.00 47.91 188 PRO A O 1
ATOM 1360 N N . GLU A 1 189 ? -2.215 -29.450 18.360 1.00 60.06 189 GLU A N 1
ATOM 1361 C CA . GLU A 1 189 ? -1.936 -29.484 19.797 1.00 60.06 189 GLU A CA 1
ATOM 1362 C C . GLU A 1 189 ? -0.803 -30.495 20.018 1.00 60.06 189 GLU A C 1
ATOM 1364 O O . GLU A 1 189 ? -0.940 -31.654 19.608 1.00 60.06 189 GLU A O 1
ATOM 1369 N N . PRO A 1 190 ? 0.352 -30.078 20.567 1.00 50.34 190 PRO A N 1
ATOM 1370 C CA . PRO A 1 190 ? 1.527 -30.923 20.536 1.00 50.34 190 PRO A CA 1
ATOM 1371 C C . PRO A 1 190 ? 1.251 -32.152 21.395 1.00 50.34 190 PRO A C 1
ATOM 1373 O O . PRO A 1 190 ? 0.813 -32.043 22.543 1.00 50.34 190 PRO A O 1
ATOM 1376 N N . THR A 1 191 ? 1.533 -33.338 20.852 1.00 63.53 191 THR A N 1
ATOM 1377 C CA . THR A 1 191 ? 1.254 -34.627 21.506 1.00 63.53 191 THR A CA 1
ATOM 1378 C C . THR A 1 191 ? 1.918 -34.742 22.879 1.00 63.53 191 THR A C 1
ATOM 1380 O O . THR A 1 191 ? 1.498 -35.557 23.694 1.00 63.53 191 THR A O 1
ATOM 1383 N N . THR A 1 192 ? 2.902 -33.886 23.170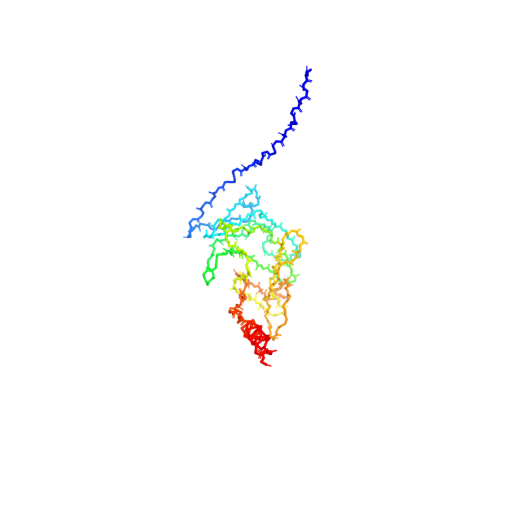 1.00 59.75 192 THR A N 1
ATOM 1384 C CA . THR A 1 192 ? 3.508 -33.676 24.487 1.00 59.75 192 THR A CA 1
ATOM 1385 C C . THR A 1 192 ? 2.516 -33.268 25.578 1.00 59.75 192 THR A C 1
ATOM 1387 O O . THR A 1 192 ? 2.751 -33.651 26.714 1.00 59.75 192 THR A O 1
ATOM 1390 N N . LEU A 1 193 ? 1.407 -32.569 25.297 1.00 62.16 193 LEU A N 1
ATOM 1391 C CA . LEU A 1 193 ? 0.379 -32.279 26.313 1.00 62.16 193 LEU A CA 1
ATOM 1392 C C . LEU A 1 193 ? -0.383 -33.547 26.717 1.00 62.16 193 LEU A C 1
ATOM 1394 O O . LEU A 1 193 ? -0.564 -33.812 27.906 1.00 62.16 193 LEU A O 1
ATOM 1398 N N . VAL A 1 194 ? -0.751 -34.377 25.738 1.00 67.75 194 VAL A N 1
ATOM 1399 C CA . VAL A 1 194 ? -1.355 -35.697 25.982 1.00 67.75 194 VAL A CA 1
ATOM 1400 C C . VAL A 1 194 ? -0.352 -36.612 26.693 1.00 67.75 194 VAL A C 1
ATOM 1402 O O . VAL A 1 194 ? -0.700 -37.260 27.679 1.00 67.75 194 VAL A O 1
ATOM 1405 N N . LEU A 1 195 ? 0.913 -36.615 26.262 1.00 70.62 195 LEU A N 1
ATOM 1406 C CA . LEU A 1 195 ? 1.981 -37.410 26.872 1.00 70.62 195 LEU A CA 1
ATOM 1407 C C . LEU A 1 195 ? 2.333 -36.943 28.295 1.00 70.62 195 LEU A C 1
ATOM 1409 O O . LEU A 1 195 ? 2.638 -37.774 29.144 1.00 70.62 195 LEU A O 1
ATOM 1413 N N . LEU A 1 196 ? 2.252 -35.640 28.580 1.00 78.75 196 LEU A N 1
ATOM 1414 C CA . LEU A 1 196 ? 2.438 -35.063 29.913 1.00 78.75 196 LEU A CA 1
ATOM 1415 C C . LEU A 1 196 ? 1.277 -35.441 30.838 1.00 78.75 196 LEU A C 1
ATOM 1417 O O . LEU A 1 196 ? 1.519 -35.854 31.970 1.00 78.75 196 LEU A O 1
ATOM 1421 N N . GLY A 1 197 ? 0.032 -35.378 30.354 1.00 77.44 197 GLY A N 1
ATOM 1422 C CA . GLY A 1 197 ? -1.140 -35.858 31.092 1.00 77.44 197 GLY A CA 1
ATOM 1423 C C . GLY A 1 197 ? -1.042 -37.349 31.429 1.00 77.44 197 GLY A C 1
ATOM 1424 O O . GLY A 1 197 ? -1.160 -37.732 32.593 1.00 77.44 197 GLY A O 1
ATOM 1425 N N . LEU A 1 198 ? -0.737 -38.188 30.434 1.00 79.62 198 LEU A N 1
ATOM 1426 C CA . LEU A 1 198 ? -0.523 -39.628 30.621 1.00 79.62 198 LEU A CA 1
ATOM 1427 C C . LEU A 1 198 ? 0.680 -39.926 31.532 1.00 79.62 198 LEU A C 1
ATOM 1429 O O . LEU A 1 198 ? 0.595 -40.802 32.390 1.00 79.62 198 LEU A O 1
ATOM 1433 N N . GLY A 1 199 ? 1.775 -39.176 31.400 1.00 79.81 199 GLY A N 1
ATOM 1434 C CA . GLY A 1 199 ? 2.971 -39.307 32.232 1.00 79.81 199 GLY A CA 1
ATOM 1435 C C . GLY A 1 199 ? 2.717 -38.954 33.699 1.00 79.81 199 GLY A C 1
ATOM 1436 O O . GLY A 1 199 ? 3.136 -39.694 34.587 1.00 79.81 199 GLY A O 1
ATOM 1437 N N . LEU A 1 200 ? 1.972 -37.877 33.968 1.00 80.62 200 LEU A N 1
ATOM 1438 C CA . LEU A 1 200 ? 1.556 -37.491 35.320 1.00 80.62 200 LEU A CA 1
ATOM 1439 C C . LEU A 1 200 ? 0.593 -38.517 35.937 1.00 80.62 200 LEU A C 1
ATOM 1441 O O . LEU A 1 200 ? 0.736 -38.847 37.116 1.00 80.62 200 LEU A O 1
ATOM 1445 N N . LEU A 1 201 ? -0.332 -39.078 35.150 1.00 78.94 201 LEU A N 1
ATOM 1446 C CA . LEU A 1 201 ? -1.200 -40.177 35.589 1.00 78.94 201 LEU A CA 1
ATOM 1447 C C . LEU A 1 201 ? -0.392 -41.443 35.919 1.00 78.94 201 LEU A C 1
ATOM 1449 O O . LEU A 1 201 ? -0.599 -42.036 36.978 1.00 78.94 201 LEU A O 1
ATOM 1453 N N . ALA A 1 202 ? 0.574 -41.823 35.077 1.00 77.88 202 ALA A N 1
ATOM 1454 C CA . ALA A 1 202 ? 1.451 -42.970 35.316 1.00 77.88 202 ALA A CA 1
ATOM 1455 C C . ALA A 1 202 ? 2.326 -42.785 36.572 1.00 77.88 202 ALA A C 1
ATOM 1457 O O . ALA A 1 202 ? 2.426 -43.696 37.397 1.00 77.88 202 ALA A O 1
ATOM 1458 N N . PHE A 1 203 ? 2.902 -41.595 36.780 1.00 75.31 203 PHE A N 1
ATOM 1459 C CA . PHE A 1 203 ? 3.668 -41.278 37.993 1.00 75.31 203 PHE A CA 1
ATOM 1460 C C . PHE A 1 203 ? 2.788 -41.255 39.254 1.00 75.31 203 PHE A C 1
ATOM 1462 O O . PHE A 1 203 ? 3.207 -41.733 40.312 1.00 75.31 203 PHE A O 1
ATOM 1469 N N . GLY A 1 204 ? 1.561 -40.735 39.149 1.00 75.81 204 GLY A N 1
ATOM 1470 C CA . GLY A 1 204 ? 0.576 -40.728 40.232 1.00 75.81 204 GLY A CA 1
ATOM 1471 C C . GLY A 1 204 ? 0.109 -42.133 40.624 1.00 75.81 204 GLY A C 1
ATOM 1472 O O . GLY A 1 204 ? 0.011 -42.437 41.813 1.00 75.81 204 GLY A O 1
ATOM 1473 N N . ALA A 1 205 ? -0.114 -43.009 39.640 1.00 71.31 205 ALA A N 1
ATOM 1474 C CA . ALA A 1 205 ? -0.452 -44.413 39.858 1.00 71.31 205 ALA A CA 1
ATOM 1475 C C . ALA A 1 205 ? 0.722 -45.198 40.470 1.00 71.31 205 ALA A C 1
ATOM 1477 O O . ALA A 1 205 ? 0.541 -45.887 41.473 1.00 71.31 205 ALA A O 1
ATOM 1478 N N . SER A 1 206 ? 1.936 -45.028 39.935 1.00 68.56 206 SER A N 1
ATOM 1479 C CA . SER A 1 206 ? 3.161 -45.668 40.440 1.00 68.56 206 SER A CA 1
ATOM 1480 C C . SER A 1 206 ? 3.392 -45.380 41.932 1.00 68.56 206 SER A C 1
ATOM 1482 O O . SER A 1 206 ? 3.586 -46.299 42.731 1.00 68.56 206 SER A O 1
ATOM 1484 N N . ARG A 1 207 ? 3.221 -44.119 42.361 1.00 61.47 207 ARG A N 1
ATOM 1485 C CA . ARG A 1 207 ? 3.324 -43.717 43.778 1.00 61.47 207 ARG A CA 1
ATOM 1486 C C . ARG A 1 207 ? 2.261 -44.327 44.705 1.00 61.47 207 ARG A C 1
ATOM 1488 O O . ARG A 1 207 ? 2.434 -44.259 45.919 1.00 61.47 207 ARG A O 1
ATOM 1495 N N . ARG A 1 208 ? 1.188 -44.926 44.174 1.00 58.03 208 ARG A N 1
ATOM 1496 C CA . ARG A 1 208 ? 0.178 -45.670 44.951 1.00 58.03 208 ARG A CA 1
ATOM 1497 C C . ARG A 1 208 ? 0.442 -47.176 45.037 1.00 58.03 208 ARG A C 1
ATOM 1499 O O . ARG A 1 208 ? -0.096 -47.799 45.944 1.00 58.03 208 ARG A O 1
ATOM 1506 N N . GLY A 1 209 ? 1.272 -47.746 44.160 1.00 59.69 209 GLY A N 1
ATOM 1507 C CA . GLY A 1 209 ? 1.652 -49.166 44.210 1.00 59.69 209 GLY A CA 1
ATOM 1508 C C . GLY A 1 209 ? 2.741 -49.496 45.240 1.00 59.69 209 GLY A C 1
ATOM 1509 O O . GLY A 1 209 ? 2.834 -50.630 45.693 1.00 59.69 209 GLY A O 1
ATOM 1510 N N . GLY A 1 210 ? 3.547 -48.511 45.652 1.00 58.88 210 GLY A N 1
ATOM 1511 C CA . GLY A 1 210 ? 4.705 -48.691 46.543 1.00 58.88 210 GLY A CA 1
ATOM 1512 C C . GLY A 1 210 ? 4.403 -48.850 48.042 1.00 58.88 210 GLY A C 1
ATOM 1513 O O . GLY A 1 210 ? 5.184 -48.363 48.858 1.00 58.88 210 GLY A O 1
ATOM 1514 N N . ARG A 1 211 ? 3.271 -49.460 48.419 1.00 56.59 211 ARG A N 1
ATOM 1515 C CA . ARG A 1 211 ? 2.936 -49.8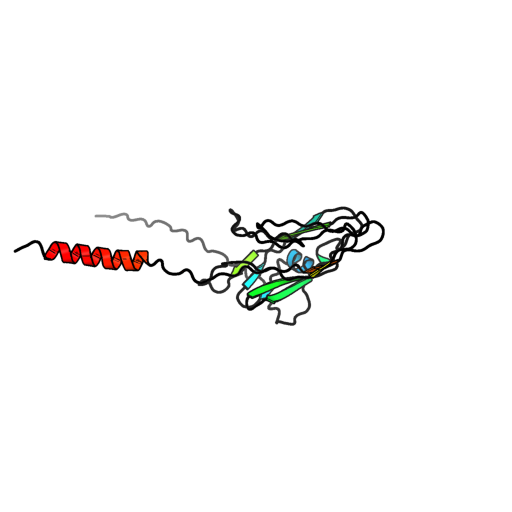20 49.811 1.00 56.59 211 ARG A CA 1
ATOM 1516 C C . ARG A 1 211 ? 2.242 -51.184 49.877 1.00 56.59 211 ARG A C 1
ATOM 1518 O O . ARG A 1 211 ? 1.020 -51.260 49.992 1.00 56.59 211 ARG A O 1
ATOM 1525 N N . ALA A 1 212 ? 3.069 -52.221 49.834 1.00 51.19 212 ALA A N 1
ATOM 1526 C CA . ALA A 1 212 ? 2.810 -53.579 50.297 1.00 51.19 212 ALA A CA 1
ATOM 1527 C C . ALA A 1 212 ? 4.032 -54.015 51.122 1.00 51.19 212 ALA A C 1
ATOM 1529 O O . ALA A 1 212 ? 5.143 -53.574 50.742 1.00 51.19 212 ALA A O 1
#